Protein AF-A0A453EC25-F1 (afdb_monomer_lite)

Secondary structure (DSSP, 8-state):
--SPPPHHHHHHHHHHHHHHBSSHHHHHHHHHHHHHHHHHHHHT-SS--SS-HHHHHHHHHHHHHHTBPPHHHHHHHHHHHHHHHHHHHHHHHHHH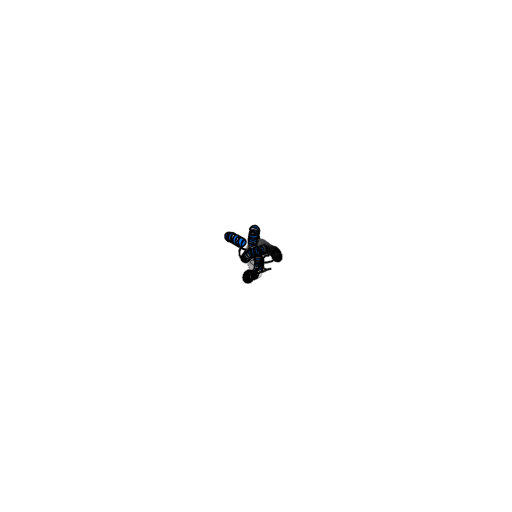T-S-----SSTHHHHHHHHHHHHHHHHHHHHHHHHHHHHHHHS-----HHHHHHHHHHHHHHHHHHHHHHHHHHHHHHHHHHHHHHHHHHHHHHHHHHHHHHHHHHHHHHHHHHHHHHHHHHHHHHHHHHHHHHHHHHHHHHHHHHHHHHHHHHHHHHHTT-

Organism: Aegilops tauschii subsp. strangulata (NCBI:txid200361)

Structure (mmCIF, N/CA/C/O backbone):
data_AF-A0A453EC25-F1
#
_entry.id   AF-A0A453EC25-F1
#
loop_
_atom_site.group_PDB
_atom_site.id
_atom_site.type_symbol
_atom_site.label_atom_id
_atom_site.label_alt_id
_atom_site.label_comp_id
_atom_site.label_asym_id
_atom_site.label_entity_id
_atom_site.label_seq_id
_atom_site.pdbx_PDB_ins_code
_atom_site.Cartn_x
_atom_site.Cartn_y
_atom_site.Cartn_z
_atom_site.occupancy
_atom_site.B_iso_or_equiv
_atom_site.auth_seq_id
_atom_site.auth_comp_id
_atom_site.auth_asym_id
_atom_site.auth_atom_id
_atom_site.pdbx_PDB_model_num
ATOM 1 N N . VAL A 1 1 ? 18.554 -6.294 -17.569 1.00 52.97 1 VAL A N 1
ATOM 2 C CA . VAL A 1 1 ? 19.155 -6.074 -16.234 1.00 52.97 1 VAL A CA 1
ATOM 3 C C . VAL A 1 1 ? 18.022 -6.072 -15.220 1.00 52.97 1 VAL A C 1
ATOM 5 O O . VAL A 1 1 ? 17.231 -5.139 -15.212 1.00 52.97 1 VAL A O 1
ATOM 8 N N . LEU A 1 2 ? 17.840 -7.181 -14.496 1.00 59.28 2 LEU A N 1
ATOM 9 C CA . LEU A 1 2 ? 16.765 -7.318 -13.505 1.00 59.28 2 LEU A CA 1
ATOM 10 C C . LEU A 1 2 ? 17.153 -6.639 -12.180 1.00 59.28 2 LEU A C 1
ATOM 12 O O . LEU A 1 2 ? 16.298 -6.058 -11.525 1.00 59.28 2 LEU A O 1
ATOM 16 N N . GLU A 1 3 ? 18.431 -6.626 -11.828 1.00 69.50 3 GLU A N 1
ATOM 17 C CA . GLU A 1 3 ? 18.958 -5.997 -10.615 1.00 69.50 3 GLU A CA 1
ATOM 18 C C . GLU A 1 3 ? 19.969 -4.916 -10.983 1.00 69.50 3 GLU A C 1
ATOM 20 O O . GLU A 1 3 ? 20.586 -4.997 -12.042 1.00 69.50 3 GLU A O 1
ATOM 25 N N . ALA A 1 4 ? 20.121 -3.893 -10.142 1.00 79.38 4 ALA A N 1
ATOM 26 C CA . ALA A 1 4 ? 21.102 -2.843 -10.394 1.00 79.38 4 ALA A CA 1
ATOM 27 C C . ALA A 1 4 ? 22.517 -3.448 -10.504 1.00 79.38 4 ALA A C 1
ATOM 29 O O . ALA A 1 4 ? 22.851 -4.302 -9.678 1.00 79.38 4 ALA A O 1
ATOM 30 N N . PRO A 1 5 ? 23.344 -3.016 -11.479 1.00 83.12 5 PRO A N 1
ATOM 31 C CA . PRO A 1 5 ? 24.713 -3.502 -11.597 1.00 83.12 5 PRO A CA 1
ATOM 32 C C . PRO A 1 5 ? 25.498 -3.213 -10.317 1.00 83.12 5 PRO A C 1
ATOM 34 O O . PRO A 1 5 ? 25.454 -2.090 -9.803 1.00 83.12 5 PRO A O 1
ATOM 37 N N . LYS A 1 6 ? 26.219 -4.214 -9.814 1.00 85.19 6 LYS A N 1
ATOM 38 C CA . LYS A 1 6 ? 27.132 -4.065 -8.672 1.00 85.19 6 LYS A CA 1
ATOM 39 C C . LYS A 1 6 ? 28.332 -3.202 -9.060 1.00 85.19 6 LYS A C 1
ATOM 41 O O . LYS A 1 6 ? 28.665 -3.099 -10.234 1.00 85.19 6 LYS A O 1
ATOM 46 N N . GLU A 1 7 ? 29.031 -2.640 -8.077 1.00 83.44 7 GLU A N 1
ATOM 47 C CA . GLU A 1 7 ? 30.185 -1.749 -8.301 1.00 83.44 7 GLU A CA 1
ATOM 48 C C . GLU A 1 7 ? 31.264 -2.366 -9.221 1.00 83.44 7 GLU A C 1
ATOM 50 O O . GLU A 1 7 ? 31.819 -1.712 -10.104 1.00 83.44 7 GLU A O 1
ATOM 55 N N . GLU A 1 8 ? 31.502 -3.671 -9.074 1.00 82.62 8 GLU A N 1
ATOM 56 C CA . GLU A 1 8 ? 32.427 -4.442 -9.914 1.00 82.62 8 GLU A CA 1
ATOM 57 C C . GLU A 1 8 ? 31.907 -4.605 -11.357 1.00 82.62 8 GLU A C 1
ATOM 59 O O . GLU A 1 8 ? 32.665 -4.506 -12.322 1.00 82.62 8 GLU A O 1
ATOM 64 N N . GLU A 1 9 ? 30.594 -4.788 -11.520 1.00 86.31 9 GLU A N 1
ATOM 65 C CA . GLU A 1 9 ? 29.931 -4.925 -12.822 1.00 86.31 9 GLU A CA 1
ATOM 66 C C . GLU A 1 9 ? 29.859 -3.583 -13.558 1.00 86.31 9 GLU A C 1
ATOM 68 O O . GLU A 1 9 ? 29.939 -3.554 -14.783 1.00 86.31 9 GLU A O 1
ATOM 73 N N . VAL A 1 10 ? 29.757 -2.466 -12.829 1.00 87.12 10 VAL A N 1
ATOM 74 C CA . VAL A 1 10 ? 29.779 -1.107 -13.392 1.00 87.12 10 VAL A CA 1
ATOM 75 C C . VAL A 1 10 ? 31.089 -0.845 -14.129 1.00 87.12 10 VAL A C 1
ATOM 77 O O . VAL A 1 10 ? 31.067 -0.353 -15.257 1.00 87.12 10 VAL A O 1
ATOM 80 N N . SER A 1 11 ? 32.221 -1.210 -13.524 1.00 87.00 11 SER A N 1
ATOM 81 C CA . SER A 1 11 ? 33.543 -1.017 -14.133 1.00 87.00 11 SER A CA 1
ATOM 82 C C . SER A 1 11 ? 33.696 -1.829 -15.423 1.00 87.00 11 SER A C 1
ATOM 84 O O . SER A 1 11 ? 34.133 -1.296 -16.443 1.00 87.00 11 SER A O 1
ATOM 86 N N . LEU A 1 12 ? 33.250 -3.089 -15.408 1.00 88.50 12 LEU A N 1
ATOM 87 C CA . LEU A 1 12 ? 33.265 -3.963 -16.583 1.00 88.50 12 LEU A CA 1
ATOM 88 C C . LEU A 1 12 ? 32.316 -3.462 -17.684 1.00 88.50 12 LEU A C 1
ATOM 90 O O . LEU A 1 12 ? 32.665 -3.450 -18.863 1.00 88.50 12 LEU A O 1
ATOM 94 N N . LEU A 1 13 ? 31.111 -3.023 -17.314 1.00 87.12 13 LEU A N 1
ATOM 95 C CA . LEU A 1 13 ? 30.133 -2.487 -18.258 1.00 87.12 13 LEU A CA 1
ATOM 96 C C . LEU A 1 13 ? 30.623 -1.191 -18.902 1.00 87.12 13 LEU A C 1
ATOM 98 O O . LEU A 1 13 ? 30.415 -1.008 -20.096 1.00 87.12 13 LEU A O 1
ATOM 102 N N . LEU A 1 14 ? 31.305 -0.320 -18.156 1.00 86.56 14 LEU A N 1
ATOM 103 C CA . LEU A 1 14 ? 31.919 0.892 -18.703 1.00 86.56 14 LEU A CA 1
ATOM 104 C C . LEU A 1 14 ? 32.992 0.578 -19.746 1.00 86.56 14 LEU A C 1
ATOM 106 O O . LEU A 1 14 ? 33.056 1.257 -20.773 1.00 86.56 14 LEU A O 1
ATOM 110 N N . GLU A 1 15 ? 33.803 -0.452 -19.512 1.00 85.69 15 GLU A N 1
ATOM 111 C CA . GLU A 1 15 ? 34.802 -0.917 -20.475 1.00 85.69 15 GLU A CA 1
ATOM 112 C C . GLU A 1 15 ? 34.132 -1.485 -21.734 1.00 85.69 15 GLU A C 1
ATOM 114 O O . GLU A 1 15 ? 34.440 -1.066 -22.852 1.00 85.69 15 GLU A O 1
ATOM 119 N N . ILE A 1 16 ? 33.124 -2.348 -21.563 1.00 84.06 16 ILE A N 1
ATOM 120 C CA . ILE A 1 16 ? 32.338 -2.908 -22.671 1.00 84.06 16 ILE A CA 1
ATOM 121 C C . ILE A 1 16 ? 31.643 -1.794 -23.467 1.00 84.06 16 ILE A C 1
ATOM 123 O O . ILE A 1 16 ? 31.686 -1.792 -24.697 1.00 84.06 16 ILE A O 1
ATOM 127 N N . PHE A 1 17 ? 31.026 -0.819 -22.800 1.00 84.62 17 PHE A N 1
ATOM 128 C CA . PHE A 1 17 ? 30.381 0.325 -23.446 1.00 84.62 17 PHE A CA 1
ATOM 129 C C . PHE A 1 17 ? 31.392 1.222 -24.158 1.00 84.62 17 PHE A C 1
ATOM 131 O O . PHE A 1 17 ? 31.105 1.696 -25.254 1.00 84.62 17 PHE A O 1
ATOM 138 N N . GLY A 1 18 ? 32.595 1.388 -23.602 1.00 81.12 18 GLY A N 1
ATOM 139 C CA . GLY A 1 18 ? 33.717 2.066 -24.257 1.00 81.12 18 GLY A CA 1
ATOM 140 C C . GLY A 1 18 ? 34.087 1.451 -25.604 1.00 81.12 18 GLY A C 1
ATOM 141 O O . GLY A 1 18 ? 34.418 2.176 -26.540 1.00 81.12 18 GLY A O 1
ATOM 142 N N . LEU A 1 19 ? 33.977 0.128 -25.713 1.00 78.56 19 LEU A N 1
ATOM 143 C CA . LEU A 1 19 ? 34.267 -0.615 -26.938 1.00 78.56 19 LEU A CA 1
ATOM 144 C C . LEU A 1 19 ? 33.067 -0.689 -27.900 1.00 78.56 19 LEU A C 1
ATOM 146 O O . LEU A 1 19 ? 33.261 -0.818 -29.109 1.00 78.56 19 LEU A O 1
ATOM 150 N N . CYS A 1 20 ? 31.835 -0.619 -27.383 1.00 73.19 20 CYS A N 1
ATOM 151 C CA . CYS A 1 20 ? 30.623 -0.958 -28.138 1.00 73.19 20 CYS A CA 1
ATOM 152 C C . CYS A 1 20 ? 29.710 0.227 -28.490 1.00 73.19 20 CYS A C 1
ATOM 154 O O . CYS A 1 20 ? 28.897 0.086 -29.404 1.00 73.19 20 CYS A O 1
ATOM 156 N N . LEU A 1 21 ? 29.779 1.358 -27.781 1.00 75.00 21 LEU A N 1
ATOM 157 C CA . LEU A 1 21 ? 28.845 2.482 -27.929 1.00 75.00 21 LEU A CA 1
ATOM 158 C C . LEU A 1 21 ? 29.546 3.737 -28.467 1.00 75.00 21 LEU A C 1
ATOM 160 O O . LEU A 1 21 ? 30.709 4.013 -28.173 1.00 75.00 21 LEU A O 1
ATOM 164 N N . THR A 1 22 ? 28.830 4.526 -29.267 1.00 65.94 22 THR A N 1
ATOM 165 C CA . THR A 1 22 ? 29.297 5.841 -29.734 1.00 65.94 22 THR A CA 1
ATOM 166 C C . THR A 1 22 ? 28.967 6.923 -28.707 1.00 65.94 22 THR A C 1
ATOM 168 O O . THR A 1 22 ? 27.809 7.042 -28.317 1.00 65.94 22 THR A O 1
ATOM 171 N N . GLY A 1 23 ? 29.946 7.746 -28.309 1.00 66.81 23 GLY A N 1
ATOM 172 C CA . GLY A 1 23 ? 29.692 8.895 -27.425 1.00 66.81 23 GLY A CA 1
ATOM 173 C C . GLY A 1 23 ? 30.774 9.230 -26.392 1.00 66.81 23 GLY A C 1
ATOM 174 O O . GLY A 1 23 ? 30.644 10.206 -25.658 1.00 66.81 23 GLY A O 1
ATOM 175 N N . GLY A 1 24 ? 31.855 8.452 -26.330 1.00 78.44 24 GLY A N 1
ATOM 176 C CA . GLY A 1 24 ? 32.934 8.695 -25.372 1.00 78.44 24 GLY A CA 1
ATOM 177 C C . GLY A 1 24 ? 32.533 8.406 -23.920 1.00 78.44 24 GLY A C 1
ATOM 178 O O . GLY A 1 24 ? 31.440 7.921 -23.624 1.00 78.44 24 GLY A O 1
ATOM 179 N N . LYS A 1 25 ? 33.455 8.679 -22.990 1.00 83.19 25 LYS A N 1
ATOM 180 C CA . LYS A 1 25 ? 33.323 8.288 -21.575 1.00 83.19 25 LYS A CA 1
ATOM 181 C C . LYS A 1 25 ? 32.124 8.944 -20.877 1.00 83.19 25 LYS A C 1
ATOM 183 O O . LYS A 1 25 ? 31.498 8.319 -20.030 1.00 83.19 25 LYS A O 1
ATOM 188 N N . GLU A 1 26 ? 31.791 10.175 -21.253 1.00 82.75 26 GLU A N 1
ATOM 189 C CA . GLU A 1 26 ? 30.684 10.946 -20.673 1.00 82.75 26 GLU A CA 1
ATOM 190 C C . GLU A 1 26 ? 29.325 10.294 -20.948 1.00 82.75 26 GLU A C 1
ATOM 192 O O . GLU A 1 26 ? 28.542 10.084 -20.023 1.00 82.75 26 GLU A O 1
ATOM 197 N N . ILE A 1 27 ? 29.078 9.892 -22.199 1.00 79.88 27 ILE A N 1
ATOM 198 C CA . ILE A 1 27 ? 27.833 9.223 -22.593 1.00 79.88 27 ILE A CA 1
ATOM 199 C C . ILE A 1 27 ? 27.747 7.832 -21.957 1.00 79.88 27 ILE A C 1
ATOM 201 O O . ILE A 1 27 ? 26.694 7.458 -21.447 1.00 79.88 27 ILE A O 1
ATOM 205 N N . ASN A 1 28 ? 28.855 7.090 -21.892 1.00 86.56 28 ASN A N 1
ATOM 206 C CA . ASN A 1 28 ? 28.876 5.769 -21.256 1.00 86.56 28 ASN A CA 1
ATOM 207 C C . ASN A 1 28 ? 28.565 5.837 -19.754 1.00 86.56 28 ASN A C 1
ATOM 209 O O . ASN A 1 28 ? 27.788 5.024 -19.251 1.00 86.56 28 ASN A O 1
ATOM 213 N N . ASN A 1 29 ? 29.112 6.836 -19.055 1.00 87.69 29 ASN A N 1
ATOM 214 C CA . ASN A 1 29 ? 28.787 7.095 -17.654 1.00 87.69 29 ASN A CA 1
ATOM 215 C C . ASN A 1 29 ? 27.307 7.463 -17.485 1.00 87.69 29 ASN A C 1
ATOM 217 O O . ASN A 1 29 ? 26.640 6.917 -16.611 1.00 87.69 29 ASN A O 1
ATOM 221 N N . ALA A 1 30 ? 26.770 8.331 -18.348 1.00 85.94 30 ALA A N 1
ATOM 222 C CA . ALA A 1 30 ? 25.359 8.710 -18.305 1.00 85.94 30 ALA A CA 1
ATOM 223 C C . ALA A 1 30 ? 24.420 7.510 -18.537 1.00 85.94 30 ALA A C 1
ATOM 225 O O . ALA A 1 30 ? 23.378 7.406 -17.887 1.00 85.94 30 ALA A O 1
ATOM 22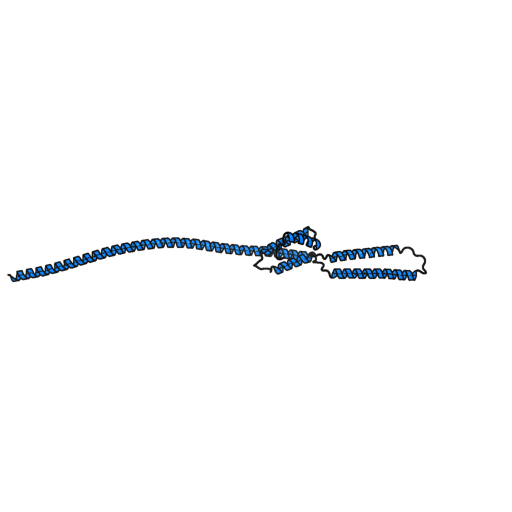6 N N . ILE A 1 31 ? 24.796 6.577 -19.418 1.00 84.44 31 ILE A N 1
ATOM 227 C CA . ILE A 1 31 ? 24.053 5.333 -19.664 1.00 84.44 31 ILE A CA 1
ATOM 228 C C . ILE A 1 31 ? 24.078 4.429 -18.428 1.00 84.44 31 ILE A C 1
ATOM 230 O O . ILE A 1 31 ? 23.028 3.933 -18.028 1.00 84.44 31 ILE A O 1
ATOM 234 N N . ILE A 1 32 ? 25.237 4.247 -17.789 1.00 88.25 32 ILE A N 1
ATOM 235 C CA . ILE A 1 32 ? 25.360 3.479 -16.537 1.00 88.25 32 ILE A CA 1
ATOM 236 C C . ILE A 1 32 ? 24.484 4.079 -15.439 1.00 88.25 32 ILE A C 1
ATOM 238 O O . ILE A 1 32 ? 23.691 3.353 -14.840 1.00 88.25 32 ILE A O 1
ATOM 242 N N . SER A 1 33 ? 24.582 5.392 -15.209 1.00 87.88 33 SER A N 1
ATOM 243 C CA . SER A 1 33 ? 23.770 6.077 -14.200 1.00 87.88 33 SER A CA 1
ATOM 244 C C . SER A 1 33 ? 22.281 5.917 -14.497 1.00 87.88 33 SER A C 1
ATOM 246 O O . SER A 1 33 ? 21.513 5.553 -13.614 1.00 87.88 33 SER A O 1
ATOM 248 N N . SER A 1 34 ? 21.884 6.049 -15.766 1.00 85.38 34 SER A N 1
ATOM 249 C CA . SER A 1 34 ? 20.497 5.827 -16.187 1.00 85.38 34 SER A CA 1
ATOM 250 C C . SER A 1 34 ? 20.035 4.384 -15.952 1.00 85.38 34 SER A C 1
ATOM 252 O O . SER A 1 34 ? 18.905 4.166 -15.525 1.00 85.38 34 SER A O 1
ATOM 254 N N . ILE A 1 35 ? 20.888 3.382 -16.201 1.00 86.00 35 ILE A N 1
ATOM 255 C CA . ILE A 1 35 ? 20.583 1.965 -15.933 1.00 86.00 35 ILE A CA 1
ATOM 256 C C . ILE A 1 35 ? 20.414 1.722 -14.429 1.00 86.00 35 ILE A C 1
ATOM 258 O O . ILE A 1 35 ? 19.495 1.006 -14.032 1.00 86.00 35 ILE A O 1
ATOM 262 N N . GLN A 1 36 ? 21.270 2.311 -13.594 1.00 85.94 36 GLN A N 1
ATOM 263 C CA . GLN A 1 36 ? 21.194 2.191 -12.136 1.00 85.94 36 GLN A CA 1
ATOM 264 C C . GLN A 1 36 ? 19.939 2.868 -11.574 1.00 85.94 36 GLN A C 1
ATOM 266 O O . GLN A 1 36 ? 19.215 2.255 -10.787 1.00 85.94 36 GLN A O 1
ATOM 271 N N . ASP A 1 37 ? 19.635 4.084 -12.027 1.00 84.69 37 ASP A N 1
ATOM 272 C CA . ASP A 1 37 ? 18.426 4.821 -11.649 1.00 84.69 37 ASP A CA 1
ATOM 273 C C . ASP A 1 37 ? 17.160 4.065 -12.064 1.00 84.69 37 ASP A C 1
ATOM 275 O O . ASP A 1 37 ? 16.191 3.958 -11.302 1.00 84.69 37 ASP A O 1
ATOM 279 N N . LEU A 1 38 ? 17.182 3.470 -13.258 1.00 78.62 38 LEU A N 1
ATOM 280 C CA . LEU A 1 38 ? 16.079 2.667 -13.764 1.00 78.62 38 LEU A CA 1
ATOM 281 C C . LEU A 1 38 ? 15.905 1.371 -12.962 1.00 78.62 38 LEU A C 1
ATOM 283 O O . LEU A 1 38 ? 14.788 1.032 -12.575 1.00 78.62 38 LEU A O 1
ATOM 287 N N . ALA A 1 39 ? 16.995 0.667 -12.651 1.00 79.50 39 ALA A N 1
ATOM 288 C CA . ALA A 1 39 ? 16.955 -0.546 -11.839 1.00 79.50 39 ALA A CA 1
ATOM 289 C C . ALA A 1 39 ? 16.449 -0.269 -10.414 1.00 79.50 39 ALA A C 1
ATOM 291 O O . ALA A 1 39 ? 15.641 -1.033 -9.884 1.00 79.50 39 ALA A O 1
ATOM 292 N N . LYS A 1 40 ? 16.858 0.859 -9.821 1.00 80.19 40 LYS A N 1
ATOM 293 C CA . LYS A 1 40 ? 16.359 1.330 -8.524 1.00 80.19 40 LYS A CA 1
ATOM 294 C C . LYS A 1 40 ? 14.872 1.684 -8.572 1.00 80.19 40 LYS A C 1
ATOM 296 O O . LYS A 1 40 ? 14.149 1.417 -7.622 1.00 80.19 40 LYS A O 1
ATOM 301 N N . SER A 1 41 ? 14.402 2.240 -9.685 1.00 74.31 41 SER A N 1
ATOM 302 C CA . SER A 1 41 ? 12.975 2.502 -9.895 1.00 74.31 41 SER A CA 1
ATOM 303 C C . SER A 1 41 ? 12.173 1.201 -10.062 1.00 74.31 41 SER A C 1
ATOM 305 O O . SER A 1 41 ? 11.037 1.109 -9.604 1.00 74.31 41 SER A O 1
ATOM 307 N N . PHE A 1 42 ? 12.761 0.166 -10.678 1.00 71.75 42 PHE A N 1
ATOM 308 C CA . PHE A 1 42 ? 12.107 -1.132 -10.901 1.00 71.75 42 PHE A CA 1
ATOM 309 C C . PHE A 1 42 ? 12.096 -2.058 -9.691 1.00 71.75 42 PHE A C 1
ATOM 311 O O . PHE A 1 42 ? 11.219 -2.915 -9.618 1.00 71.75 42 PHE A O 1
ATOM 318 N N . SER A 1 43 ? 13.012 -1.910 -8.734 1.00 72.75 43 SER A N 1
ATOM 319 C CA . SER A 1 43 ? 12.974 -2.705 -7.497 1.00 72.75 43 SER A CA 1
ATOM 320 C C . SER A 1 43 ? 11.743 -2.393 -6.639 1.00 72.75 43 SER A C 1
ATOM 322 O O . SER A 1 43 ? 11.262 -3.254 -5.910 1.00 72.75 43 SER A O 1
ATOM 324 N N . ILE A 1 44 ? 11.185 -1.189 -6.787 1.00 70.88 44 ILE A N 1
ATOM 325 C CA . ILE A 1 44 ? 9.948 -0.747 -6.129 1.00 70.88 44 ILE A CA 1
ATOM 326 C C . ILE A 1 44 ? 8.705 -1.333 -6.837 1.00 70.88 44 ILE A C 1
ATOM 328 O O . ILE A 1 44 ? 7.613 -1.367 -6.277 1.00 70.88 44 ILE A O 1
ATOM 332 N N . TYR A 1 45 ? 8.859 -1.850 -8.061 1.00 64.81 45 TYR A N 1
ATOM 333 C CA . TYR A 1 45 ? 7.772 -2.219 -8.974 1.00 64.81 45 TYR A CA 1
ATOM 334 C C . TYR A 1 45 ? 7.179 -3.620 -8.753 1.00 64.81 45 TYR A C 1
ATOM 336 O O . TYR A 1 45 ? 6.612 -4.190 -9.683 1.00 64.81 45 TYR A O 1
ATOM 344 N N . HIS A 1 46 ? 7.344 -4.239 -7.579 1.00 55.50 46 HIS A N 1
ATOM 345 C CA . HIS A 1 46 ? 7.100 -5.680 -7.503 1.00 55.50 46 HIS A CA 1
ATOM 346 C C . HIS A 1 46 ? 5.629 -6.107 -7.675 1.00 55.50 46 HIS A C 1
ATOM 348 O O . HIS A 1 46 ? 5.448 -7.237 -8.104 1.00 55.50 46 HIS A O 1
ATOM 354 N N . ASP A 1 47 ? 4.607 -5.249 -7.486 1.00 50.09 47 ASP A N 1
ATOM 355 C CA . ASP A 1 47 ? 3.215 -5.755 -7.472 1.00 50.09 47 ASP A CA 1
ATOM 356 C C . ASP A 1 47 ? 2.061 -4.892 -8.038 1.00 50.09 47 ASP A C 1
ATOM 358 O O . ASP A 1 47 ? 0.929 -5.370 -8.047 1.00 50.09 47 ASP A O 1
ATOM 362 N N . GLU A 1 48 ? 2.245 -3.678 -8.578 1.00 48.78 48 GLU A N 1
ATOM 363 C CA . GLU A 1 48 ? 1.082 -2.887 -9.053 1.00 48.78 48 GLU A CA 1
ATOM 364 C C . GLU A 1 48 ? 1.290 -2.252 -10.441 1.00 48.78 48 GLU A C 1
ATOM 366 O O . GLU A 1 48 ? 2.082 -1.329 -10.641 1.00 48.78 48 GLU A O 1
ATOM 371 N N . VAL A 1 49 ? 0.570 -2.796 -11.431 1.00 51.59 49 VAL A N 1
ATOM 372 C CA . VAL A 1 49 ? 0.852 -2.656 -12.869 1.00 51.59 49 VAL A CA 1
ATOM 373 C C . VAL A 1 49 ? 0.096 -1.508 -13.546 1.00 51.59 49 VAL A C 1
ATOM 375 O O . VAL A 1 49 ? -1.113 -1.355 -13.392 1.00 51.59 49 VAL A O 1
ATOM 378 N N . LEU A 1 50 ? 0.822 -0.809 -14.428 1.00 52.16 50 LEU A N 1
ATOM 379 C CA . LEU A 1 50 ? 0.297 -0.183 -15.655 1.00 52.16 50 LEU A CA 1
ATOM 380 C C . LEU A 1 50 ? 1.131 -0.558 -16.906 1.00 52.16 50 LEU A C 1
ATOM 382 O O . LEU A 1 50 ? 0.606 -0.474 -18.008 1.00 52.16 50 LEU A O 1
ATOM 386 N N . VAL A 1 51 ? 2.378 -1.040 -16.760 1.00 60.88 51 VAL A N 1
ATOM 387 C CA . VAL A 1 51 ? 3.213 -1.624 -17.836 1.00 60.88 51 VAL A CA 1
ATOM 388 C C . VAL A 1 51 ? 4.030 -2.761 -17.230 1.00 60.88 51 VAL A C 1
ATOM 390 O O . VAL A 1 51 ? 4.694 -2.556 -16.219 1.00 60.88 51 VAL A O 1
ATOM 393 N N . LYS A 1 52 ? 4.005 -3.971 -17.796 1.00 69.06 52 LYS A N 1
ATOM 394 C CA . LYS A 1 52 ? 4.762 -5.088 -17.204 1.00 69.06 52 LYS A CA 1
ATOM 395 C C . LYS A 1 52 ? 6.254 -4.747 -17.200 1.00 69.06 52 LYS A C 1
ATOM 397 O O . LYS A 1 52 ? 6.773 -4.250 -18.195 1.00 69.06 52 LYS A O 1
ATOM 402 N N . ARG A 1 53 ? 6.959 -5.055 -16.104 1.00 70.19 53 ARG A N 1
ATOM 403 C CA . ARG A 1 53 ? 8.419 -4.852 -15.965 1.00 70.19 53 ARG A CA 1
ATOM 404 C C . ARG A 1 53 ? 9.195 -5.333 -17.197 1.00 70.19 53 ARG A C 1
ATOM 406 O O . ARG A 1 53 ? 10.135 -4.676 -17.627 1.00 70.19 53 ARG A O 1
ATOM 413 N N . GLU A 1 54 ? 8.753 -6.447 -17.772 1.00 70.75 54 GLU A N 1
ATOM 414 C CA . GLU A 1 54 ? 9.309 -7.044 -18.987 1.00 70.75 54 GLU A CA 1
ATOM 415 C C . GLU A 1 54 ? 9.201 -6.129 -20.217 1.00 70.75 54 GLU A C 1
ATOM 417 O O . GLU A 1 54 ? 10.174 -5.940 -20.938 1.00 70.75 54 GLU A O 1
ATOM 422 N N . GLU A 1 55 ? 8.047 -5.492 -20.428 1.00 75.44 55 GLU A N 1
ATOM 423 C CA . GLU A 1 55 ? 7.798 -4.609 -21.577 1.00 75.44 55 GLU A CA 1
ATOM 424 C C . GLU A 1 55 ? 8.680 -3.359 -21.515 1.00 75.44 55 GLU A C 1
ATOM 426 O O . GLU A 1 55 ? 9.226 -2.905 -22.523 1.00 75.44 55 GLU A O 1
ATOM 431 N N . LEU A 1 56 ? 8.867 -2.817 -20.311 1.00 77.75 56 LEU A N 1
ATOM 432 C CA . LEU A 1 56 ? 9.717 -1.654 -20.105 1.00 77.75 56 LEU A CA 1
ATOM 433 C C . LEU A 1 56 ? 11.204 -2.003 -20.257 1.00 77.75 56 LEU A C 1
ATOM 435 O O . LEU A 1 56 ? 11.959 -1.247 -20.869 1.00 77.75 56 LEU A O 1
ATOM 439 N N . LEU A 1 57 ? 11.615 -3.175 -19.770 1.00 79.19 57 LEU A N 1
ATOM 440 C CA . LEU A 1 57 ? 12.974 -3.684 -19.932 1.00 79.19 57 LEU A CA 1
ATOM 441 C C . LEU A 1 57 ? 13.309 -3.944 -21.405 1.00 79.19 57 LEU A C 1
ATOM 443 O O . LEU A 1 57 ? 14.382 -3.554 -21.867 1.00 79.19 57 LEU A O 1
ATOM 447 N N . GLN A 1 58 ? 12.370 -4.521 -22.153 1.00 82.69 58 GLN A N 1
ATOM 448 C CA . GLN A 1 58 ? 12.490 -4.717 -23.593 1.00 82.69 58 GLN A CA 1
ATOM 449 C C . GLN A 1 58 ? 12.631 -3.378 -24.335 1.00 82.69 58 GLN A C 1
ATOM 451 O O . GLN A 1 58 ? 13.449 -3.256 -25.251 1.00 82.69 58 GLN A O 1
ATOM 456 N N . PHE A 1 59 ? 11.887 -2.348 -23.920 1.00 81.62 59 PHE A N 1
ATOM 457 C CA . PHE A 1 59 ? 11.968 -1.020 -24.529 1.00 81.62 59 PHE A CA 1
ATOM 458 C C . PHE A 1 59 ? 13.321 -0.337 -24.260 1.00 81.62 59 PHE A C 1
ATOM 460 O O . PHE A 1 59 ? 13.952 0.167 -25.191 1.00 81.62 59 PHE A O 1
ATOM 467 N N . THR A 1 60 ? 13.829 -0.403 -23.026 1.00 82.69 60 THR A N 1
ATOM 468 C CA . THR A 1 60 ? 15.172 0.095 -22.680 1.00 82.69 60 THR A CA 1
ATOM 469 C C . THR A 1 60 ? 16.267 -0.659 -23.431 1.00 82.69 60 THR A C 1
ATOM 471 O O . THR A 1 60 ? 17.181 -0.045 -23.982 1.00 82.69 60 THR A O 1
ATOM 474 N N . GLN A 1 61 ? 16.170 -1.988 -23.510 1.00 83.00 61 GLN A N 1
ATOM 475 C CA . GLN A 1 61 ? 17.119 -2.803 -24.265 1.00 83.00 61 GLN A CA 1
ATOM 476 C C . GLN A 1 61 ? 17.124 -2.427 -25.750 1.00 83.00 61 GLN A C 1
ATOM 478 O O . GLN A 1 61 ? 18.196 -2.362 -26.354 1.00 83.00 61 GLN A O 1
ATOM 483 N N . SER A 1 62 ? 15.954 -2.154 -26.335 1.00 82.50 62 SER A N 1
ATOM 484 C CA . SER A 1 62 ? 15.842 -1.694 -27.721 1.00 82.50 62 SER A CA 1
ATOM 485 C C . SER A 1 62 ? 16.519 -0.338 -27.936 1.00 82.50 62 SER A C 1
ATOM 487 O O . SER A 1 62 ? 17.217 -0.172 -28.933 1.00 82.50 62 SER A O 1
ATOM 489 N N . ALA A 1 63 ? 16.366 0.606 -27.001 1.00 82.25 63 ALA A N 1
ATOM 490 C CA . ALA A 1 63 ? 17.017 1.915 -27.074 1.00 82.25 63 ALA A CA 1
ATOM 491 C C . ALA A 1 63 ? 18.551 1.804 -26.988 1.00 82.25 63 ALA A C 1
ATOM 493 O O . ALA A 1 63 ? 19.258 2.367 -27.818 1.00 82.25 63 ALA A O 1
ATOM 494 N N . ILE A 1 64 ? 19.066 1.001 -26.050 1.00 80.75 64 ILE A N 1
ATOM 495 C CA . ILE A 1 64 ? 20.513 0.774 -25.888 1.00 80.75 64 ILE A CA 1
ATOM 496 C C . ILE A 1 64 ? 21.094 0.030 -27.095 1.00 80.75 64 ILE A C 1
ATOM 498 O O . ILE A 1 64 ? 22.161 0.382 -27.593 1.00 80.75 64 ILE A O 1
ATOM 502 N N . SER A 1 65 ? 20.392 -0.988 -27.597 1.00 77.94 65 SER A N 1
ATOM 503 C CA . SER A 1 65 ? 20.840 -1.747 -28.773 1.00 77.94 65 SER A CA 1
ATOM 504 C C . SER A 1 65 ? 20.904 -0.873 -30.027 1.00 77.94 65 SER A C 1
ATOM 506 O O . SER A 1 65 ? 21.735 -1.128 -30.896 1.00 77.94 65 SER A O 1
ATOM 508 N N . GLY A 1 66 ? 20.079 0.177 -30.095 1.00 76.06 66 GLY A N 1
ATOM 509 C CA . GLY A 1 66 ? 20.125 1.200 -31.136 1.00 76.06 66 GLY A CA 1
ATOM 510 C C . GLY A 1 66 ? 21.428 2.002 -31.180 1.00 76.06 66 GLY A C 1
ATOM 511 O O . GLY A 1 66 ? 21.803 2.475 -32.245 1.00 76.06 66 GLY A O 1
ATOM 512 N N . LEU A 1 67 ? 22.156 2.101 -30.063 1.00 74.06 67 LEU A N 1
ATOM 513 C CA . LEU A 1 67 ? 23.439 2.812 -29.956 1.00 74.06 67 LEU A CA 1
ATOM 514 C C . LEU A 1 67 ? 24.665 1.938 -30.275 1.00 74.06 67 LEU A C 1
ATOM 516 O O . LEU A 1 67 ? 25.804 2.409 -30.205 1.00 74.06 67 LEU A O 1
ATOM 520 N N . LYS A 1 68 ? 24.462 0.650 -30.574 1.00 77.00 68 LYS A N 1
ATOM 521 C CA . LYS A 1 68 ? 25.551 -0.313 -30.749 1.00 77.00 68 LYS A CA 1
ATOM 522 C C . LYS A 1 68 ? 26.324 -0.046 -32.043 1.00 77.00 68 LYS A C 1
ATOM 524 O O . LYS A 1 68 ? 25.797 -0.221 -33.139 1.00 77.00 68 LYS A O 1
ATOM 529 N N . ARG A 1 69 ? 27.617 0.268 -31.920 1.00 64.19 69 ARG A N 1
ATOM 530 C CA . ARG A 1 69 ? 28.558 0.313 -33.043 1.00 64.19 69 ARG A CA 1
ATOM 531 C C . ARG A 1 69 ? 29.004 -1.104 -33.371 1.00 64.19 69 ARG A C 1
ATOM 533 O O . ARG A 1 69 ? 29.510 -1.820 -32.508 1.00 64.19 69 ARG A O 1
ATOM 540 N N . SER A 1 70 ? 28.877 -1.514 -34.628 1.00 69.19 70 SER A N 1
ATOM 541 C CA . SER A 1 70 ? 29.584 -2.712 -35.065 1.00 69.19 70 SER A CA 1
ATOM 542 C C . SER A 1 70 ? 31.044 -2.369 -35.351 1.00 69.19 70 SER A C 1
ATOM 544 O O . SER A 1 70 ? 31.341 -1.571 -36.241 1.00 69.19 70 SER A O 1
ATOM 546 N N . VAL A 1 71 ? 31.962 -2.986 -34.603 1.00 67.62 71 VAL A N 1
ATOM 547 C CA . VAL A 1 71 ? 33.416 -2.894 -34.835 1.00 67.62 71 VAL A CA 1
ATOM 548 C C . VAL A 1 71 ? 33.768 -3.331 -36.261 1.00 67.62 71 VAL A C 1
ATOM 550 O O . VAL A 1 71 ? 34.686 -2.792 -36.878 1.00 67.62 71 VAL A O 1
ATOM 553 N N . ASP A 1 72 ? 32.977 -4.243 -36.830 1.00 73.12 72 ASP A N 1
ATOM 554 C CA . ASP A 1 72 ? 33.143 -4.695 -38.205 1.00 73.12 72 ASP A CA 1
ATOM 555 C C . ASP A 1 72 ? 32.881 -3.591 -39.228 1.00 73.12 72 ASP A C 1
ATOM 557 O O . ASP A 1 72 ? 33.578 -3.554 -40.235 1.00 73.12 72 ASP A O 1
ATOM 561 N N . ILE A 1 73 ? 31.957 -2.658 -38.962 1.00 78.56 73 ILE A N 1
ATOM 562 C CA . ILE A 1 73 ? 31.721 -1.509 -39.852 1.00 78.56 73 ILE A CA 1
ATOM 563 C C . ILE A 1 73 ? 32.968 -0.624 -39.904 1.00 78.56 73 ILE A C 1
ATOM 565 O O . ILE A 1 73 ? 33.393 -0.237 -40.985 1.00 78.56 73 ILE A O 1
ATOM 569 N N . VAL A 1 74 ? 33.603 -0.364 -38.756 1.00 80.19 74 VAL A N 1
ATOM 570 C CA . VAL A 1 74 ? 34.823 0.461 -38.683 1.00 80.19 74 VAL A CA 1
ATOM 571 C C . VAL A 1 74 ? 35.982 -0.195 -39.424 1.00 80.19 74 VAL A C 1
ATOM 573 O O . VAL A 1 74 ? 36.712 0.470 -40.153 1.00 80.19 74 VAL A O 1
ATOM 576 N N . ARG A 1 75 ? 36.141 -1.510 -39.255 1.00 83.50 75 ARG A N 1
ATOM 577 C CA . ARG A 1 75 ? 37.177 -2.284 -39.943 1.00 83.50 75 ARG A CA 1
ATOM 578 C C . ARG A 1 75 ? 36.952 -2.322 -41.454 1.00 83.50 75 ARG A C 1
ATOM 580 O O . ARG A 1 75 ? 37.910 -2.171 -42.202 1.00 83.50 75 ARG A O 1
ATOM 587 N N . ILE A 1 76 ? 35.703 -2.494 -41.888 1.00 86.81 76 ILE A N 1
ATOM 588 C CA . ILE A 1 76 ? 35.337 -2.453 -43.308 1.00 86.81 76 ILE A CA 1
ATOM 589 C C . ILE A 1 76 ? 35.600 -1.063 -43.893 1.00 86.81 76 ILE A C 1
ATOM 591 O O . ILE A 1 76 ? 36.148 -0.973 -44.984 1.00 86.81 76 ILE A O 1
ATOM 595 N N . ASP A 1 77 ? 35.274 0.008 -43.166 1.00 85.00 77 ASP A N 1
ATOM 596 C CA . ASP A 1 77 ? 35.520 1.382 -43.617 1.00 85.00 77 ASP A CA 1
ATOM 597 C C . ASP A 1 77 ? 37.016 1.691 -43.744 1.00 85.00 77 ASP A C 1
ATOM 599 O O . ASP A 1 77 ? 37.429 2.319 -44.716 1.00 85.00 77 ASP A O 1
ATOM 603 N N . ALA A 1 78 ? 37.841 1.206 -42.812 1.00 87.94 78 ALA A N 1
ATOM 604 C CA . ALA A 1 78 ? 39.294 1.339 -42.895 1.00 87.94 78 ALA A CA 1
ATOM 605 C C . ALA A 1 78 ? 39.880 0.572 -44.093 1.00 87.94 78 ALA A C 1
ATOM 607 O O . ALA A 1 78 ? 40.702 1.117 -44.827 1.00 87.94 78 ALA A O 1
ATOM 608 N N . GLU A 1 79 ? 39.429 -0.667 -44.322 1.00 90.25 79 GLU A N 1
ATOM 609 C CA . GLU A 1 79 ? 39.870 -1.481 -45.461 1.00 90.25 79 GLU A CA 1
ATOM 610 C C . GLU A 1 79 ? 39.419 -0.874 -46.800 1.00 90.25 79 GLU A C 1
ATOM 612 O O . GLU A 1 79 ? 40.205 -0.799 -47.743 1.00 90.25 79 GLU A O 1
ATOM 617 N N . ALA A 1 80 ? 38.181 -0.376 -46.880 1.00 89.06 80 ALA A N 1
ATOM 618 C CA . ALA A 1 80 ? 37.674 0.320 -48.058 1.00 89.06 80 ALA A CA 1
ATOM 619 C C . ALA A 1 80 ? 38.484 1.591 -48.353 1.00 89.06 80 ALA A C 1
ATOM 621 O O . ALA A 1 80 ? 38.803 1.853 -49.510 1.00 89.06 80 ALA A O 1
ATOM 622 N N . LEU A 1 81 ? 38.863 2.355 -47.324 1.00 89.81 81 LEU A N 1
ATOM 623 C CA . LEU A 1 81 ? 39.666 3.571 -47.470 1.00 89.81 81 LEU A CA 1
ATOM 624 C C . LEU A 1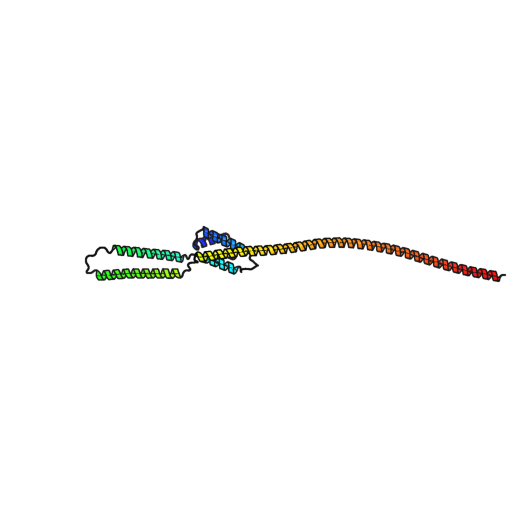 81 ? 41.102 3.267 -47.925 1.00 89.81 81 LEU A C 1
ATOM 626 O O . LEU A 1 81 ? 41.638 3.969 -48.781 1.00 89.81 81 LEU A O 1
ATOM 630 N N . GLU A 1 82 ? 41.715 2.197 -47.410 1.00 89.69 82 GLU A N 1
ATOM 631 C CA . GLU A 1 82 ? 43.030 1.733 -47.872 1.00 89.69 82 GLU A CA 1
ATOM 632 C C . GLU A 1 82 ? 42.986 1.274 -49.336 1.00 89.69 82 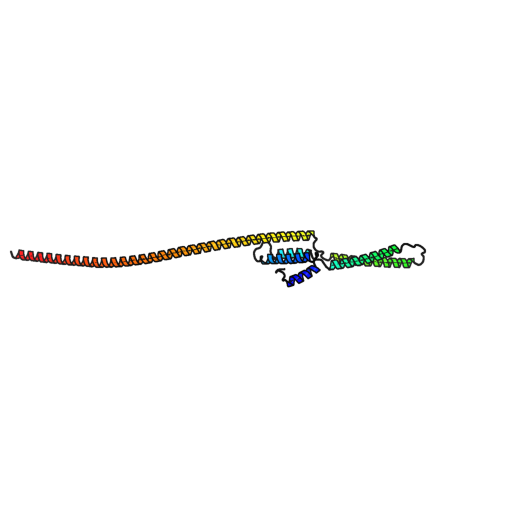GLU A C 1
ATOM 634 O O . GLU A 1 82 ? 43.886 1.582 -50.119 1.00 89.69 82 GLU A O 1
ATOM 639 N N . LEU A 1 83 ? 41.928 0.557 -49.721 1.00 87.31 83 LEU A N 1
ATOM 640 C CA . LEU A 1 83 ? 41.711 0.145 -51.103 1.00 87.31 83 LEU A CA 1
ATOM 641 C C . LEU A 1 83 ? 41.529 1.360 -52.018 1.00 87.31 83 LEU A C 1
ATOM 643 O O . LEU A 1 83 ? 42.183 1.415 -53.057 1.00 87.31 83 LEU A O 1
ATOM 647 N N . TRP A 1 84 ? 40.694 2.332 -51.637 1.00 85.94 84 TRP A N 1
ATOM 648 C CA . TRP A 1 84 ? 40.500 3.577 -52.392 1.00 85.94 84 TRP A CA 1
ATOM 649 C C . TRP A 1 84 ? 41.819 4.313 -52.628 1.00 85.94 84 TRP A C 1
ATOM 651 O O . TRP A 1 84 ? 42.128 4.668 -53.761 1.00 85.94 84 TRP A O 1
ATOM 661 N N . LYS A 1 85 ? 42.653 4.442 -51.590 1.00 87.06 85 LYS A N 1
ATOM 662 C CA . LYS A 1 85 ? 43.970 5.077 -51.709 1.00 87.06 85 LYS A CA 1
ATOM 663 C C . LYS A 1 85 ? 44.873 4.371 -52.731 1.00 87.06 85 LYS A C 1
ATOM 665 O O . LYS A 1 85 ? 45.536 5.033 -53.522 1.00 87.06 85 LYS A O 1
ATOM 670 N N . LYS A 1 86 ? 44.875 3.032 -52.750 1.00 85.62 86 LYS A N 1
ATOM 671 C CA . LYS A 1 86 ? 45.646 2.237 -53.727 1.00 85.62 86 LYS A CA 1
ATOM 672 C C . LYS A 1 86 ? 45.151 2.418 -55.165 1.00 85.62 86 LYS A C 1
ATOM 674 O O . LYS A 1 86 ? 45.937 2.225 -56.090 1.00 85.62 86 LYS A O 1
ATOM 679 N N . LEU A 1 87 ? 43.868 2.726 -55.361 1.00 82.38 87 LEU A N 1
ATOM 680 C CA . LEU A 1 87 ? 43.315 3.027 -56.680 1.00 82.38 87 LEU A CA 1
ATOM 681 C C . LEU A 1 87 ? 43.739 4.427 -57.136 1.00 82.38 87 LEU A C 1
ATOM 683 O O . LEU A 1 87 ? 44.275 4.556 -58.230 1.00 82.38 87 LEU A O 1
ATOM 687 N N . ASP A 1 88 ? 43.593 5.435 -56.275 1.00 82.06 88 ASP A N 1
ATOM 688 C CA . ASP A 1 88 ? 43.993 6.816 -56.578 1.00 82.06 88 ASP A CA 1
ATOM 689 C C . ASP A 1 88 ? 45.496 6.926 -56.892 1.00 82.06 88 ASP A C 1
ATOM 691 O O . ASP A 1 88 ? 45.893 7.632 -57.816 1.00 8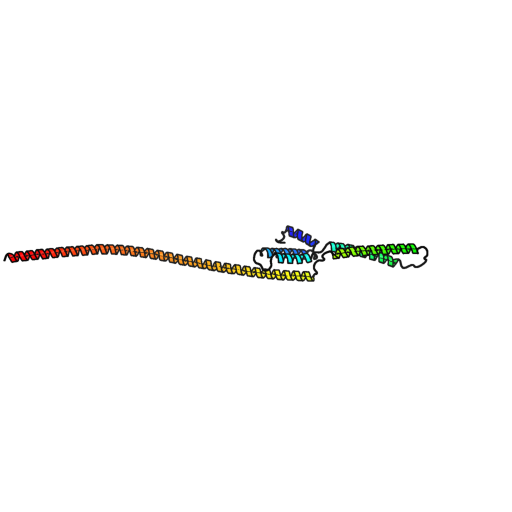2.06 88 ASP A O 1
ATOM 695 N N . GLU A 1 89 ? 46.346 6.187 -56.169 1.00 83.44 89 GLU A N 1
ATOM 696 C CA . GLU A 1 89 ? 47.788 6.104 -56.448 1.00 83.44 89 GLU A CA 1
ATOM 697 C C . GLU A 1 89 ? 48.075 5.527 -57.845 1.00 83.44 89 GLU A C 1
ATOM 699 O O . GLU A 1 89 ? 48.978 5.996 -58.537 1.00 83.44 89 GLU A O 1
ATOM 704 N N . LYS A 1 90 ? 47.298 4.530 -58.287 1.00 76.94 90 LYS A N 1
ATOM 705 C CA . LYS A 1 90 ? 47.434 3.935 -59.624 1.00 76.94 90 LYS A CA 1
ATOM 706 C C . LYS A 1 90 ? 46.901 4.844 -60.726 1.00 76.94 90 LYS A C 1
ATOM 708 O O . LYS A 1 90 ? 47.552 4.970 -61.758 1.00 76.94 90 LYS A O 1
ATOM 713 N N . GLU A 1 91 ? 45.773 5.505 -60.494 1.00 76.06 91 GLU A N 1
ATOM 714 C CA . GLU A 1 91 ? 45.203 6.489 -61.418 1.00 76.06 91 GLU A CA 1
ATOM 715 C C . GLU A 1 91 ? 46.170 7.672 -61.611 1.00 76.06 91 GLU A C 1
ATOM 717 O O . GLU A 1 91 ? 46.430 8.099 -62.735 1.00 76.06 91 GLU A O 1
ATOM 722 N N . ALA A 1 92 ? 46.806 8.147 -60.533 1.00 75.44 92 ALA A N 1
ATOM 723 C CA . ALA A 1 92 ? 47.811 9.209 -60.591 1.00 75.44 92 ALA A CA 1
ATOM 724 C C . ALA A 1 92 ? 49.064 8.815 -61.400 1.00 75.44 92 ALA A C 1
ATOM 726 O O . ALA A 1 92 ? 49.597 9.638 -62.148 1.00 75.44 92 ALA A O 1
ATOM 727 N N . LEU A 1 93 ? 49.516 7.560 -61.288 1.00 70.75 93 LEU A N 1
ATOM 728 C CA . LEU A 1 93 ? 50.615 7.016 -62.099 1.00 70.75 93 LEU A CA 1
ATOM 729 C C . LEU A 1 93 ? 50.234 6.909 -63.584 1.00 70.75 93 LEU A C 1
ATOM 731 O O . LEU A 1 93 ? 51.071 7.148 -64.453 1.00 70.75 93 LEU A O 1
ATOM 735 N N . ARG A 1 94 ? 48.966 6.600 -63.875 1.00 67.44 94 ARG A N 1
ATOM 736 C CA . ARG A 1 94 ? 48.424 6.535 -65.236 1.00 67.44 94 ARG A CA 1
ATOM 737 C C . ARG A 1 94 ? 48.422 7.907 -65.909 1.00 67.44 94 ARG A C 1
ATOM 739 O O . ARG A 1 94 ? 48.869 8.030 -67.043 1.00 67.44 94 ARG A O 1
ATOM 746 N N . VAL A 1 95 ? 48.003 8.947 -65.185 1.00 62.41 95 VAL A N 1
ATOM 747 C CA . VAL A 1 95 ? 47.962 10.334 -65.683 1.00 62.41 95 VAL A CA 1
ATOM 748 C C . VAL A 1 95 ? 49.367 10.871 -66.000 1.00 62.41 95 VAL A C 1
ATOM 750 O O . VAL A 1 95 ? 49.541 11.518 -67.031 1.00 62.41 95 VAL A O 1
ATOM 753 N N . GLN A 1 96 ? 50.386 10.546 -65.195 1.00 58.69 96 GLN A N 1
ATOM 754 C CA . GLN A 1 96 ? 51.784 10.967 -65.423 1.00 58.69 96 GLN A CA 1
ATOM 755 C C . GLN A 1 96 ? 52.479 10.258 -66.600 1.00 58.69 96 GLN A C 1
ATOM 757 O O . GLN A 1 96 ? 53.468 10.763 -67.121 1.00 58.69 96 GLN A O 1
ATOM 762 N N . SER A 1 97 ? 51.969 9.107 -67.044 1.00 56.88 97 SER A N 1
ATOM 763 C CA . SER A 1 97 ? 52.540 8.318 -68.145 1.00 56.88 97 SER A CA 1
ATOM 764 C C . SER A 1 97 ? 52.122 8.809 -69.544 1.00 56.88 97 SER A C 1
ATOM 766 O O . SER A 1 97 ? 52.524 8.211 -70.542 1.00 56.88 97 SER A O 1
ATOM 768 N N . THR A 1 98 ? 51.307 9.865 -69.640 1.00 52.31 98 THR A N 1
ATOM 769 C CA . THR A 1 98 ? 50.603 10.262 -70.877 1.00 52.31 98 THR A CA 1
ATOM 770 C C . THR A 1 98 ? 51.239 11.454 -71.612 1.00 52.31 98 THR A C 1
ATOM 772 O O . THR A 1 98 ? 50.529 12.153 -72.332 1.00 52.31 98 THR A O 1
ATOM 775 N N . GLU A 1 99 ? 52.540 11.730 -71.436 1.00 41.66 99 GLU A N 1
ATOM 776 C CA . GLU A 1 99 ? 53.169 12.963 -71.963 1.00 41.66 99 GLU A CA 1
ATOM 777 C C . GLU A 1 99 ? 54.271 12.825 -73.030 1.00 41.66 99 GLU A C 1
ATOM 779 O O . GLU A 1 99 ? 54.720 13.857 -73.509 1.00 41.66 99 GLU A O 1
ATOM 784 N N . ASP A 1 100 ? 54.643 11.639 -73.528 1.00 44.03 100 ASP A N 1
ATOM 785 C CA . ASP A 1 100 ? 55.583 11.562 -74.669 1.00 44.03 100 ASP A CA 1
ATOM 786 C C . ASP A 1 100 ? 55.081 10.641 -75.793 1.00 44.03 100 ASP A C 1
ATOM 788 O O . ASP A 1 100 ? 55.104 9.413 -75.653 1.00 44.03 100 ASP A O 1
ATOM 792 N N . PRO A 1 101 ? 54.633 11.193 -76.939 1.00 47.34 101 PRO A N 1
ATOM 793 C CA . PRO A 1 101 ? 54.251 10.403 -78.090 1.00 47.34 101 PRO A CA 1
ATOM 794 C C . PRO A 1 101 ? 55.344 10.493 -79.155 1.00 47.34 101 PRO A C 1
ATOM 796 O O . PRO A 1 101 ? 55.305 11.397 -79.979 1.00 47.34 101 PRO A O 1
ATOM 799 N N . GLU A 1 102 ? 56.272 9.535 -79.226 1.00 43.84 102 GLU A N 1
ATOM 800 C CA . GLU A 1 102 ? 56.937 9.271 -80.507 1.00 43.84 102 GLU A CA 1
ATOM 801 C C . GLU A 1 102 ? 57.528 7.852 -80.635 1.00 43.84 102 GLU A C 1
ATOM 803 O O . GLU A 1 102 ? 58.436 7.458 -79.911 1.00 43.84 102 GLU A O 1
ATOM 808 N N . LYS A 1 103 ? 57.041 7.161 -81.682 1.00 40.59 103 LYS A N 1
ATOM 809 C CA . LYS A 1 103 ? 57.521 5.926 -82.346 1.00 40.59 103 LYS A CA 1
ATOM 810 C C . LYS A 1 103 ? 57.012 4.573 -81.827 1.00 40.59 103 LYS A C 1
ATOM 812 O O . LYS A 1 103 ? 57.583 3.942 -80.951 1.00 40.59 103 LYS A O 1
ATOM 817 N N . ALA A 1 104 ? 55.989 4.069 -82.521 1.00 54.50 104 ALA A N 1
ATOM 818 C CA . ALA A 1 104 ? 55.551 2.674 -82.499 1.00 54.50 104 ALA A CA 1
ATOM 819 C C . ALA A 1 104 ? 56.401 1.793 -83.438 1.00 54.50 104 ALA A C 1
ATOM 821 O O . ALA A 1 104 ? 56.834 2.284 -84.479 1.00 54.50 104 ALA A O 1
ATOM 822 N N . SER A 1 105 ? 56.548 0.493 -83.124 1.00 51.53 105 SER A N 1
ATOM 823 C CA . SER A 1 105 ? 56.140 -0.593 -84.052 1.00 51.53 105 SER A CA 1
ATOM 824 C C . SER A 1 105 ? 56.340 -2.045 -83.541 1.00 51.53 105 SER A C 1
ATOM 826 O O . SER A 1 105 ? 55.878 -2.956 -84.221 1.00 51.53 105 SER A O 1
ATOM 828 N N . GLU A 1 106 ? 56.928 -2.322 -82.370 1.00 47.59 106 GLU A N 1
ATOM 829 C CA . GLU A 1 106 ? 56.897 -3.685 -81.760 1.00 47.59 106 GLU A CA 1
ATOM 830 C C . GLU A 1 106 ? 56.129 -3.747 -80.422 1.00 47.59 106 GLU A C 1
ATOM 832 O O . GLU A 1 106 ? 55.717 -4.818 -79.978 1.00 47.59 106 GLU A O 1
ATOM 837 N N . ASP A 1 107 ? 55.816 -2.587 -79.840 1.00 55.31 107 ASP A N 1
ATOM 838 C CA . ASP A 1 107 ? 55.207 -2.442 -78.511 1.00 55.31 107 ASP A CA 1
ATOM 839 C C . ASP A 1 107 ? 53.687 -2.641 -78.449 1.00 55.31 107 ASP A C 1
ATOM 841 O O . ASP A 1 107 ? 53.112 -2.641 -77.366 1.00 55.31 107 ASP A O 1
ATOM 845 N N . THR A 1 108 ? 52.984 -2.828 -79.570 1.00 58.72 108 THR A N 1
ATOM 846 C CA . THR A 1 108 ? 51.507 -2.860 -79.556 1.00 58.72 108 THR A CA 1
ATOM 847 C C . THR A 1 108 ? 50.952 -4.092 -78.838 1.00 58.72 108 THR A C 1
ATOM 849 O O . THR A 1 108 ? 49.993 -3.978 -78.081 1.00 58.72 108 THR A O 1
ATOM 852 N N . ALA A 1 109 ? 51.558 -5.270 -79.019 1.00 62.84 109 ALA A N 1
ATOM 853 C CA . ALA A 1 109 ? 51.131 -6.481 -78.313 1.00 62.84 109 ALA A CA 1
ATOM 854 C C . ALA A 1 109 ? 51.458 -6.413 -76.810 1.00 62.84 109 ALA A C 1
ATOM 856 O O . ALA A 1 109 ? 50.668 -6.875 -75.987 1.00 62.84 109 ALA A O 1
ATOM 857 N N . VAL A 1 110 ? 52.587 -5.792 -76.452 1.00 67.75 110 VAL A N 1
ATOM 858 C CA . VAL A 1 110 ? 53.008 -5.571 -75.061 1.00 67.75 110 VAL A CA 1
ATOM 859 C C . VAL A 1 110 ? 52.084 -4.559 -74.382 1.00 67.75 110 VAL A C 1
ATOM 861 O O . VAL A 1 110 ? 51.543 -4.865 -73.328 1.00 67.75 110 VAL A O 1
ATOM 864 N N . ALA A 1 111 ? 51.778 -3.434 -75.031 1.00 71.94 111 ALA A N 1
ATOM 865 C CA . ALA A 1 111 ? 50.837 -2.422 -74.546 1.00 71.94 111 ALA A CA 1
ATOM 866 C C . ALA A 1 111 ? 49.403 -2.962 -74.379 1.00 71.94 111 ALA A C 1
ATOM 868 O O . ALA A 1 111 ? 48.701 -2.624 -73.423 1.00 71.94 111 ALA A O 1
ATOM 869 N N . VAL A 1 112 ? 48.960 -3.853 -75.272 1.00 74.50 112 VAL A N 1
ATOM 870 C CA . VAL A 1 112 ? 47.672 -4.549 -75.130 1.00 74.50 112 VAL A CA 1
ATOM 871 C C . VAL A 1 112 ? 47.697 -5.491 -73.920 1.00 74.50 112 VAL A C 1
ATOM 873 O O . VAL A 1 112 ? 46.763 -5.497 -73.126 1.00 74.50 112 VAL A O 1
ATOM 876 N N . VAL A 1 113 ? 48.776 -6.247 -73.710 1.00 77.75 113 VAL A N 1
ATOM 877 C CA . VAL A 1 113 ? 48.922 -7.105 -72.520 1.00 77.75 113 VAL A CA 1
ATOM 878 C C . VAL A 1 113 ? 49.014 -6.281 -71.225 1.00 77.75 113 VAL A C 1
ATOM 880 O O . VAL A 1 113 ? 48.427 -6.677 -70.218 1.00 77.75 113 VAL A O 1
ATOM 883 N N . GLU A 1 114 ? 49.703 -5.138 -71.236 1.00 77.44 114 GLU A N 1
ATOM 884 C CA . GLU A 1 114 ? 49.817 -4.211 -70.100 1.00 77.44 114 GLU A CA 1
ATOM 885 C C . GLU A 1 114 ? 48.450 -3.611 -69.733 1.00 77.44 114 GLU A C 1
ATOM 887 O O . GLU A 1 114 ? 48.042 -3.668 -68.573 1.00 77.44 114 GLU A O 1
ATOM 892 N N . SER A 1 115 ? 47.683 -3.142 -70.724 1.00 75.19 115 SER A N 1
ATOM 893 C CA . SER A 1 115 ? 46.325 -2.611 -70.518 1.00 75.19 115 SER A CA 1
ATOM 894 C C . SER A 1 115 ? 45.331 -3.679 -70.049 1.00 75.19 115 SER A C 1
ATOM 896 O O . SER A 1 115 ? 44.494 -3.406 -69.189 1.00 75.19 115 SER A O 1
ATOM 898 N N . PHE A 1 116 ? 45.455 -4.928 -70.517 1.00 79.62 116 PHE A N 1
ATOM 899 C CA . PHE A 1 116 ? 44.672 -6.046 -69.979 1.00 79.62 116 PHE A CA 1
ATOM 900 C C . PHE A 1 116 ? 45.036 -6.377 -68.526 1.00 79.62 116 PHE A C 1
ATOM 902 O O . PHE A 1 116 ? 44.145 -6.676 -67.728 1.00 79.62 116 PHE A O 1
ATOM 909 N N . LYS A 1 117 ? 46.321 -6.324 -68.147 1.00 82.56 117 LYS A N 1
ATOM 910 C CA . LYS A 1 117 ? 46.741 -6.496 -66.744 1.00 82.56 117 LYS A CA 1
ATOM 911 C C . LYS A 1 117 ? 46.201 -5.371 -65.865 1.00 82.56 117 LYS A C 1
ATOM 913 O O . LYS A 1 117 ? 45.746 -5.646 -64.757 1.00 82.56 117 LYS A O 1
ATOM 918 N N . GLU A 1 118 ? 46.226 -4.137 -66.354 1.00 80.25 118 GLU A N 1
ATOM 919 C CA . GLU A 1 118 ? 45.700 -2.970 -65.650 1.00 80.25 118 GLU A CA 1
ATOM 920 C C . GLU A 1 118 ? 44.188 -3.099 -65.414 1.00 80.25 118 GLU A C 1
ATOM 922 O O . GLU A 1 118 ? 43.750 -3.089 -64.259 1.00 80.25 118 GLU A O 1
ATOM 927 N N . ALA A 1 119 ? 43.419 -3.391 -66.470 1.00 82.50 119 ALA A N 1
ATOM 928 C CA . ALA A 1 119 ? 41.983 -3.660 -66.387 1.00 82.50 119 ALA A CA 1
ATOM 929 C C . ALA A 1 119 ? 41.663 -4.833 -65.441 1.00 82.50 119 ALA A C 1
ATOM 931 O O . ALA A 1 119 ? 40.720 -4.776 -64.655 1.00 82.50 119 ALA A O 1
ATOM 932 N N . LEU A 1 120 ? 42.481 -5.892 -65.438 1.00 85.12 120 LEU A N 1
ATOM 933 C CA . LEU A 1 120 ? 42.327 -7.005 -64.499 1.00 85.12 120 LEU A CA 1
ATOM 934 C C . LEU A 1 120 ? 42.550 -6.573 -63.040 1.00 85.12 120 LEU A C 1
ATOM 936 O O . LEU A 1 120 ? 41.903 -7.108 -62.137 1.00 85.12 120 LEU A O 1
ATOM 940 N N . THR A 1 121 ? 43.456 -5.625 -62.778 1.00 83.38 121 THR A N 1
ATOM 941 C CA . THR A 1 121 ? 43.642 -5.087 -61.421 1.00 83.38 121 THR A CA 1
ATOM 942 C C . THR A 1 121 ? 42.486 -4.200 -60.974 1.00 83.38 121 THR A C 1
ATOM 944 O O . THR A 1 121 ? 42.117 -4.264 -59.802 1.00 83.38 121 THR A O 1
ATOM 947 N N . GLU A 1 122 ? 41.881 -3.452 -61.894 1.00 83.31 122 GLU A N 1
ATOM 948 C CA . GLU A 1 122 ? 40.692 -2.634 -61.647 1.00 83.31 122 GLU A CA 1
ATOM 949 C C . GLU A 1 122 ? 39.462 -3.509 -61.354 1.00 83.31 122 GLU A C 1
ATOM 951 O O . GLU A 1 122 ? 38.797 -3.334 -60.336 1.00 83.31 122 GLU A O 1
ATOM 956 N N . VAL A 1 123 ? 39.235 -4.563 -62.148 1.00 87.56 123 VAL A N 1
ATOM 957 C CA . VAL A 1 123 ? 38.151 -5.536 -61.909 1.00 87.56 123 VAL A CA 1
ATOM 958 C C . VAL A 1 123 ? 38.299 -6.228 -60.550 1.00 87.56 123 VAL A C 1
ATOM 960 O O . VAL A 1 123 ? 37.321 -6.380 -59.816 1.00 87.56 123 VAL A O 1
ATOM 963 N N . ARG A 1 124 ? 39.522 -6.625 -60.167 1.00 87.25 124 ARG A N 1
ATOM 964 C CA . ARG A 1 124 ? 39.787 -7.209 -58.837 1.00 87.25 124 ARG A CA 1
ATOM 965 C C . ARG A 1 124 ? 39.522 -6.218 -57.707 1.00 87.25 124 ARG A C 1
ATOM 967 O O . ARG A 1 124 ? 39.027 -6.624 -56.657 1.00 87.25 124 ARG A O 1
ATOM 974 N N . PHE A 1 125 ? 39.846 -4.943 -57.913 1.00 86.00 125 PHE A N 1
ATOM 975 C CA . PHE A 1 125 ? 39.530 -3.885 -56.961 1.00 86.00 125 PHE A CA 1
ATOM 976 C C . PHE A 1 125 ? 38.014 -3.731 -56.794 1.00 86.00 125 PHE A C 1
ATOM 978 O O . PHE A 1 125 ? 37.526 -3.800 -55.666 1.00 86.00 125 PHE A O 1
ATOM 985 N N . CYS A 1 126 ? 37.267 -3.599 -57.895 1.00 86.38 126 CYS A N 1
ATOM 986 C CA . CYS A 1 126 ? 35.812 -3.454 -57.860 1.00 86.38 126 CYS A CA 1
ATOM 987 C C . CYS A 1 126 ? 35.147 -4.646 -57.164 1.00 86.38 126 CYS A C 1
ATOM 989 O O . CYS A 1 126 ? 34.305 -4.444 -56.295 1.00 86.38 126 CYS A O 1
ATOM 991 N N . SER A 1 127 ? 35.592 -5.870 -57.464 1.00 89.81 127 SER A N 1
ATOM 992 C CA . SER A 1 127 ? 35.101 -7.085 -56.803 1.00 89.81 127 SER A CA 1
ATOM 993 C C . SER A 1 127 ? 35.364 -7.070 -55.293 1.00 89.81 127 SER A C 1
ATOM 995 O O . SER A 1 127 ? 34.465 -7.369 -54.510 1.00 89.81 127 SER A O 1
ATOM 997 N N . ARG A 1 128 ? 36.561 -6.655 -54.851 1.00 92.38 128 ARG A N 1
ATOM 998 C CA . ARG A 1 128 ? 36.865 -6.561 -53.415 1.00 92.38 128 ARG A CA 1
ATOM 999 C C . ARG A 1 128 ? 36.058 -5.462 -52.719 1.00 92.38 128 ARG A C 1
ATOM 1001 O O . ARG A 1 128 ? 35.635 -5.649 -51.580 1.00 92.38 128 ARG A O 1
ATOM 1008 N N . MET A 1 129 ? 35.849 -4.326 -53.380 1.00 89.62 129 MET A N 1
ATOM 1009 C CA . MET A 1 129 ? 35.034 -3.230 -52.855 1.00 89.62 129 MET A CA 1
ATOM 1010 C C . MET A 1 129 ? 33.563 -3.645 -52.724 1.00 89.62 129 MET A C 1
ATOM 1012 O O . MET A 1 129 ? 32.931 -3.375 -51.704 1.00 89.62 129 MET A O 1
ATOM 1016 N N . GLU A 1 130 ? 33.031 -4.348 -53.722 1.00 90.75 130 GLU A N 1
ATOM 1017 C CA . GLU A 1 130 ? 31.674 -4.894 -53.704 1.00 90.75 130 GLU A CA 1
ATOM 1018 C C . GLU A 1 130 ? 31.479 -5.881 -52.543 1.00 90.75 130 GLU A C 1
ATOM 1020 O O . GLU A 1 130 ? 30.527 -5.733 -51.772 1.00 90.75 130 GLU A O 1
ATOM 1025 N N . ASP A 1 131 ? 32.423 -6.805 -52.332 1.00 92.19 131 ASP A N 1
ATOM 1026 C CA . ASP A 1 131 ? 32.407 -7.736 -51.195 1.00 92.19 131 ASP A CA 1
ATOM 1027 C C . ASP A 1 131 ? 32.352 -7.003 -49.845 1.00 92.19 131 ASP A C 1
ATOM 1029 O O . ASP A 1 131 ? 31.593 -7.376 -48.942 1.00 92.19 131 ASP A O 1
ATOM 1033 N N . LEU A 1 132 ? 33.145 -5.937 -49.692 1.00 90.56 132 LEU A N 1
ATOM 1034 C CA . LEU A 1 132 ? 33.170 -5.125 -48.476 1.00 90.56 132 LEU A CA 1
ATOM 1035 C C . LEU A 1 132 ? 31.851 -4.372 -48.260 1.00 90.56 132 LEU A C 1
ATOM 1037 O O . LEU A 1 132 ? 31.344 -4.348 -47.136 1.00 90.56 132 LEU A O 1
ATOM 1041 N N . LEU A 1 133 ? 31.254 -3.812 -49.313 1.00 87.19 133 LEU A N 1
ATOM 1042 C CA . LEU A 1 133 ? 29.964 -3.118 -49.239 1.00 87.19 133 LEU A CA 1
ATOM 1043 C C . LEU A 1 133 ? 28.807 -4.074 -48.925 1.00 87.19 133 LEU A C 1
ATOM 1045 O O . LEU A 1 133 ? 27.952 -3.751 -48.094 1.00 87.19 133 LEU A O 1
ATOM 1049 N N . LEU A 1 134 ? 28.794 -5.269 -49.522 1.00 89.00 134 LEU A N 1
ATOM 1050 C CA . LEU A 1 134 ? 27.820 -6.319 -49.211 1.00 89.00 134 LEU A CA 1
ATOM 1051 C C . LEU A 1 134 ? 27.941 -6.764 -47.752 1.00 89.00 134 LEU A C 1
ATOM 1053 O O . LEU A 1 134 ? 26.937 -6.851 -47.037 1.00 89.00 134 LEU A O 1
ATOM 1057 N N . LYS A 1 135 ? 29.175 -6.953 -47.272 1.00 87.31 135 LYS A N 1
ATOM 1058 C CA . LYS A 1 135 ? 29.438 -7.262 -45.866 1.00 87.31 135 LYS A CA 1
ATOM 1059 C C . LYS A 1 135 ? 28.971 -6.131 -44.949 1.00 87.31 135 LYS A C 1
ATOM 1061 O O . LYS A 1 135 ? 28.283 -6.407 -43.969 1.00 87.31 135 LYS A O 1
ATOM 1066 N N . LYS A 1 136 ? 29.245 -4.867 -45.289 1.00 85.38 136 LYS A N 1
ATOM 1067 C CA . LYS A 1 136 ? 28.783 -3.693 -44.528 1.00 85.38 136 LYS A CA 1
ATOM 1068 C C . LYS A 1 136 ? 27.259 -3.633 -44.441 1.00 85.38 136 LYS A C 1
ATOM 1070 O O . LYS A 1 136 ? 26.725 -3.383 -43.367 1.00 85.38 136 LYS A O 1
ATOM 1075 N N . ARG A 1 137 ? 26.561 -3.921 -45.543 1.00 81.56 137 ARG A N 1
ATOM 1076 C CA . ARG A 1 137 ? 25.091 -3.933 -45.616 1.00 81.56 137 ARG A CA 1
ATOM 1077 C C . ARG A 1 137 ? 24.452 -5.022 -44.751 1.00 81.56 137 ARG A C 1
ATOM 1079 O O . ARG A 1 137 ? 23.347 -4.829 -44.258 1.00 81.56 137 ARG A O 1
ATOM 1086 N N . SER A 1 138 ? 25.130 -6.155 -44.572 1.00 79.19 138 SER A N 1
ATOM 1087 C CA . SER A 1 138 ? 24.648 -7.251 -43.719 1.00 79.19 138 SER A CA 1
ATOM 1088 C C . SER A 1 138 ? 24.765 -6.962 -42.217 1.00 79.19 138 SER A C 1
ATOM 1090 O O . SER A 1 138 ? 24.167 -7.663 -41.401 1.00 79.19 138 SER A O 1
ATOM 1092 N N . ILE A 1 139 ? 25.523 -5.929 -41.839 1.00 79.38 139 ILE A N 1
ATOM 1093 C CA . ILE A 1 139 ? 25.740 -5.554 -40.447 1.00 79.38 139 ILE A CA 1
ATOM 1094 C C . ILE A 1 139 ? 24.690 -4.526 -40.026 1.00 79.38 139 ILE A C 1
ATOM 1096 O O . ILE A 1 139 ? 24.443 -3.538 -40.711 1.00 79.38 139 ILE A O 1
ATOM 1100 N N . ASN A 1 140 ? 24.091 -4.743 -38.856 1.00 70.56 140 ASN A N 1
ATOM 1101 C CA . ASN A 1 140 ? 23.110 -3.825 -38.294 1.00 70.56 140 ASN A CA 1
ATOM 1102 C C . ASN A 1 140 ? 23.793 -2.496 -37.911 1.00 70.56 140 ASN A C 1
ATOM 1104 O O . ASN A 1 140 ? 24.702 -2.490 -37.079 1.00 70.56 140 ASN A O 1
ATOM 1108 N N . ALA A 1 141 ? 23.379 -1.389 -38.531 1.00 67.44 141 ALA A N 1
ATOM 1109 C CA . ALA A 1 141 ? 24.032 -0.082 -38.394 1.00 67.44 141 ALA A CA 1
ATOM 1110 C C . ALA A 1 141 ? 23.598 0.719 -37.148 1.00 67.44 141 ALA A C 1
ATOM 1112 O O . ALA A 1 141 ? 24.116 1.811 -36.925 1.00 67.44 141 ALA A O 1
ATOM 1113 N N . GLY A 1 142 ? 22.681 0.176 -36.339 1.00 73.44 142 GLY A N 1
ATOM 1114 C CA . GLY A 1 142 ? 22.064 0.883 -35.214 1.00 73.44 142 GLY A CA 1
ATOM 1115 C C . GLY A 1 142 ? 20.869 1.744 -35.637 1.00 73.44 142 GLY A C 1
ATOM 1116 O O . GLY A 1 142 ? 20.456 1.737 -36.798 1.00 73.44 142 GLY A O 1
ATOM 1117 N N . ASP A 1 143 ? 20.288 2.460 -34.675 1.00 79.56 143 ASP A N 1
ATOM 1118 C CA . ASP A 1 143 ? 19.211 3.421 -34.923 1.00 79.56 143 ASP A CA 1
ATOM 1119 C C . ASP A 1 143 ? 19.774 4.730 -35.497 1.00 79.56 143 ASP A C 1
ATOM 1121 O O . ASP A 1 143 ? 20.896 5.140 -35.191 1.00 79.56 143 ASP A O 1
ATOM 1125 N N . SER A 1 144 ? 18.961 5.448 -36.277 1.00 79.88 144 SER A N 1
ATOM 1126 C CA . SER A 1 144 ? 19.268 6.845 -36.589 1.00 79.88 144 SER A CA 1
ATOM 1127 C C . SER A 1 144 ? 19.158 7.716 -35.324 1.00 79.88 144 SER A C 1
ATOM 1129 O O . SER A 1 144 ? 18.386 7.384 -34.417 1.00 79.88 144 SER A O 1
ATOM 1131 N N . PRO A 1 145 ? 19.863 8.863 -35.254 1.00 78.75 145 PRO A N 1
ATOM 1132 C CA . PRO A 1 145 ? 19.783 9.767 -34.103 1.00 78.75 145 PRO A CA 1
ATOM 1133 C C . PRO A 1 145 ? 18.349 10.198 -33.760 1.00 78.75 145 PRO A C 1
ATOM 1135 O O . PRO A 1 145 ? 17.996 10.280 -32.587 1.00 78.75 145 PRO A O 1
ATOM 1138 N N . GLU A 1 146 ? 17.512 10.403 -34.780 1.00 84.00 146 GLU A N 1
ATOM 1139 C CA . GLU A 1 146 ? 16.100 10.774 -34.638 1.00 84.00 146 GLU A CA 1
ATOM 1140 C C . GLU A 1 146 ? 15.270 9.657 -33.986 1.00 84.00 146 GLU A C 1
ATOM 1142 O O . GLU A 1 146 ? 14.539 9.888 -33.024 1.00 84.00 146 GLU A O 1
ATOM 1147 N N . VAL A 1 147 ? 15.427 8.413 -34.454 1.00 85.12 147 VAL A N 1
ATOM 1148 C CA . VAL A 1 147 ? 14.730 7.250 -33.879 1.00 85.12 147 VAL A CA 1
ATOM 1149 C C . VAL A 1 147 ? 15.183 7.012 -32.440 1.00 85.12 147 VAL A C 1
ATOM 1151 O O . VAL A 1 147 ? 14.361 6.730 -31.565 1.00 85.12 147 VAL A O 1
ATOM 1154 N N . HIS A 1 148 ? 16.479 7.165 -32.171 1.00 82.31 148 HIS A N 1
ATOM 1155 C CA . HIS A 1 148 ? 17.014 7.051 -30.821 1.00 82.31 148 HIS A CA 1
ATOM 1156 C C . HIS A 1 148 ? 16.448 8.137 -29.890 1.00 82.31 148 HIS A C 1
ATOM 1158 O O . HIS A 1 148 ? 16.006 7.825 -28.783 1.00 82.31 148 HIS A O 1
ATOM 1164 N N . PHE A 1 149 ? 16.381 9.392 -30.342 1.00 83.56 149 PHE A N 1
ATOM 1165 C CA . PHE A 1 149 ? 15.796 10.493 -29.573 1.00 83.56 149 PHE A CA 1
ATOM 1166 C C . PHE A 1 149 ? 14.332 10.222 -29.202 1.00 83.56 149 PHE A C 1
ATOM 1168 O O . PHE A 1 149 ? 13.954 10.347 -28.036 1.00 83.56 149 PHE A O 1
ATOM 1175 N N . GLN A 1 150 ? 13.527 9.748 -30.156 1.00 87.94 150 GLN A N 1
ATOM 1176 C CA . GLN A 1 150 ? 12.130 9.373 -29.910 1.00 87.94 150 GLN A CA 1
ATOM 1177 C C . GLN A 1 150 ? 11.998 8.238 -28.880 1.00 87.94 150 GLN A C 1
ATOM 1179 O O . GLN A 1 150 ? 11.105 8.266 -28.028 1.00 87.94 150 GLN A O 1
ATOM 1184 N N . LYS A 1 151 ? 12.897 7.243 -28.912 1.00 86.88 151 LYS A N 1
ATOM 1185 C CA . LYS A 1 151 ? 12.931 6.167 -27.905 1.00 86.88 151 LYS A CA 1
ATOM 1186 C C . LYS A 1 151 ? 13.277 6.703 -26.512 1.00 86.88 151 LYS A C 1
ATOM 1188 O O . LYS A 1 151 ? 12.632 6.310 -25.540 1.00 86.88 151 LYS A O 1
ATOM 1193 N N . VAL A 1 152 ? 14.244 7.615 -26.405 1.00 83.75 152 VAL A N 1
ATOM 1194 C CA . VAL A 1 152 ? 14.624 8.250 -25.130 1.00 83.75 152 VAL A CA 1
ATOM 1195 C C . VAL A 1 152 ? 13.485 9.099 -24.564 1.00 83.75 152 VAL A C 1
ATOM 1197 O O . VAL A 1 152 ? 13.185 9.000 -23.373 1.00 83.75 152 VAL A O 1
ATOM 1200 N N . ASP A 1 153 ? 12.801 9.884 -25.395 1.00 87.56 153 ASP A N 1
ATOM 1201 C CA . ASP A 1 153 ? 11.677 10.706 -24.938 1.00 87.56 153 ASP A CA 1
ATOM 1202 C C . ASP A 1 153 ? 10.519 9.837 -24.422 1.00 87.56 153 ASP A C 1
ATOM 1204 O O . ASP A 1 153 ? 9.991 10.049 -23.327 1.00 87.56 153 ASP A O 1
ATOM 1208 N N . LYS A 1 154 ? 10.211 8.743 -25.130 1.00 87.81 154 LYS A N 1
ATOM 1209 C CA . LYS A 1 154 ? 9.227 7.760 -24.666 1.00 87.81 154 LYS A CA 1
ATOM 1210 C C . LYS A 1 154 ? 9.626 7.109 -23.335 1.00 87.81 154 LYS A C 1
ATOM 1212 O O . LYS A 1 154 ? 8.767 6.948 -22.468 1.00 87.81 154 LYS A O 1
ATOM 1217 N N . LEU A 1 155 ? 10.905 6.781 -23.127 1.00 85.38 155 LEU A N 1
ATOM 1218 C CA . LEU A 1 155 ? 11.402 6.293 -21.831 1.00 85.38 155 LEU A CA 1
ATOM 1219 C C . LEU A 1 155 ? 11.202 7.326 -20.714 1.00 85.38 155 LEU A C 1
ATOM 1221 O O . LEU A 1 155 ? 10.781 6.967 -19.615 1.00 85.38 155 LEU A O 1
ATOM 1225 N N . LYS A 1 156 ? 11.437 8.608 -20.997 1.00 85.94 156 LYS A N 1
ATOM 1226 C CA . LYS A 1 156 ? 11.250 9.703 -20.036 1.00 85.94 156 LYS A CA 1
ATOM 1227 C C . LYS A 1 156 ? 9.785 9.881 -19.630 1.00 85.94 156 LYS A C 1
ATOM 1229 O O . LYS A 1 156 ? 9.486 10.081 -18.447 1.00 85.94 156 LYS A O 1
ATOM 1234 N N . VAL A 1 157 ? 8.862 9.763 -20.585 1.00 85.00 157 VAL A N 1
ATOM 1235 C CA . VAL A 1 157 ? 7.414 9.787 -20.322 1.00 85.00 157 VAL A CA 1
ATOM 1236 C C . VAL A 1 157 ? 6.993 8.591 -19.466 1.00 85.00 157 VAL A C 1
ATOM 1238 O O . VAL A 1 157 ? 6.244 8.763 -18.499 1.00 85.00 157 VAL A O 1
ATOM 1241 N N . LEU A 1 158 ? 7.497 7.391 -19.771 1.00 82.25 158 LEU A N 1
ATOM 1242 C CA . LEU A 1 158 ? 7.215 6.181 -18.992 1.00 82.25 158 LEU A CA 1
ATOM 1243 C C . LEU A 1 158 ? 7.757 6.289 -17.561 1.00 82.25 158 LEU A C 1
ATOM 1245 O O . LEU A 1 158 ? 7.024 5.989 -16.621 1.00 82.25 158 LEU A O 1
ATOM 1249 N N . ALA A 1 159 ? 8.979 6.796 -17.380 1.00 79.25 159 ALA A N 1
ATOM 1250 C CA . ALA A 1 159 ? 9.567 7.036 -16.062 1.00 79.25 159 ALA A CA 1
ATOM 1251 C C . ALA A 1 159 ? 8.732 8.026 -15.230 1.00 79.25 159 ALA A C 1
ATOM 1253 O O . ALA A 1 159 ? 8.422 7.766 -14.068 1.00 79.25 159 ALA A O 1
ATOM 1254 N N . SER A 1 160 ? 8.296 9.128 -15.845 1.00 81.69 160 SER A N 1
ATOM 1255 C CA . SER A 1 160 ? 7.459 10.135 -15.179 1.00 81.69 160 SER A CA 1
ATOM 1256 C C . SER A 1 160 ? 6.083 9.574 -14.801 1.00 81.69 160 SER A C 1
ATOM 1258 O O . SER A 1 160 ? 5.583 9.795 -13.698 1.00 81.69 160 SER A O 1
ATOM 1260 N N . SER A 1 161 ? 5.474 8.798 -15.701 1.00 82.06 161 SER A N 1
ATOM 1261 C CA . SER A 1 161 ? 4.181 8.144 -15.461 1.00 82.06 161 SER A CA 1
ATOM 1262 C C . SER A 1 161 ? 4.269 7.120 -14.332 1.00 82.06 161 SER A C 1
ATOM 1264 O O . SER A 1 161 ? 3.376 7.047 -13.486 1.00 82.06 161 SER A O 1
ATOM 1266 N N . LEU A 1 162 ? 5.369 6.367 -14.288 1.00 80.56 162 LEU A N 1
ATOM 1267 C CA . LEU A 1 162 ? 5.644 5.393 -13.245 1.00 80.56 162 LEU A CA 1
ATOM 1268 C C . LEU A 1 162 ? 5.801 6.064 -11.875 1.00 80.56 162 LEU A C 1
ATOM 1270 O O . LEU A 1 162 ? 5.139 5.653 -10.924 1.00 80.56 162 LEU A O 1
ATOM 1274 N N . ALA A 1 163 ? 6.604 7.126 -11.786 1.00 80.62 163 ALA A N 1
ATOM 1275 C CA . ALA A 1 163 ? 6.784 7.886 -10.551 1.00 80.62 163 ALA A CA 1
ATOM 1276 C C . ALA A 1 163 ? 5.448 8.440 -10.020 1.00 80.62 163 ALA A C 1
ATOM 1278 O O . ALA A 1 163 ? 5.131 8.293 -8.838 1.00 80.62 163 ALA A O 1
ATOM 1279 N N . ASN A 1 164 ? 4.615 8.994 -10.909 1.00 83.12 164 ASN A N 1
ATOM 1280 C CA . ASN A 1 164 ? 3.288 9.503 -10.555 1.00 83.12 164 ASN A CA 1
ATOM 1281 C C . ASN A 1 164 ? 2.344 8.395 -10.068 1.00 83.12 164 ASN A C 1
ATOM 1283 O O . ASN A 1 164 ? 1.645 8.565 -9.066 1.00 83.12 164 ASN A O 1
ATOM 1287 N N . SER A 1 165 ? 2.320 7.253 -10.763 1.00 82.31 165 SER A N 1
ATOM 1288 C CA . SER A 1 165 ? 1.502 6.102 -10.370 1.00 82.31 165 SER A CA 1
ATOM 1289 C C . SER A 1 165 ? 1.935 5.548 -9.012 1.00 82.31 165 SER A C 1
ATOM 1291 O O . SER A 1 165 ? 1.089 5.328 -8.145 1.00 82.31 165 SER A O 1
ATOM 1293 N N . SER A 1 166 ? 3.247 5.401 -8.799 1.00 80.38 166 SER A N 1
ATOM 1294 C CA . SER A 1 166 ? 3.835 4.947 -7.536 1.00 80.38 166 SER A CA 1
ATOM 1295 C C . SER A 1 166 ? 3.469 5.880 -6.383 1.00 80.38 166 SER A C 1
ATOM 1297 O O . SER A 1 166 ? 2.936 5.429 -5.374 1.00 80.38 166 SER A O 1
ATOM 1299 N N . SER A 1 167 ? 3.655 7.193 -6.553 1.00 83.81 167 SER A N 1
ATOM 1300 C CA . SER A 1 167 ? 3.298 8.188 -5.533 1.00 83.81 167 SER A CA 1
ATOM 1301 C C . SER A 1 167 ? 1.802 8.153 -5.187 1.00 83.81 167 SER A C 1
ATOM 1303 O O . SER A 1 167 ? 1.412 8.225 -4.019 1.00 83.81 167 SER A O 1
ATOM 1305 N N . LYS A 1 168 ? 0.932 7.975 -6.190 1.00 87.19 168 LYS A N 1
ATOM 1306 C CA . LYS A 1 168 ? -0.516 7.854 -5.971 1.00 87.19 168 LYS A CA 1
ATOM 1307 C C . LYS A 1 168 ? -0.890 6.555 -5.250 1.00 87.19 168 LYS A C 1
ATOM 1309 O O . LYS A 1 168 ? -1.821 6.560 -4.443 1.00 87.19 168 LYS A O 1
ATOM 1314 N N . ALA A 1 169 ? -0.217 5.443 -5.543 1.00 82.62 169 ALA A N 1
ATOM 1315 C CA . ALA A 1 169 ? -0.400 4.183 -4.825 1.00 82.62 169 ALA A CA 1
ATOM 1316 C C . ALA A 1 169 ? 0.049 4.312 -3.362 1.00 82.62 169 ALA A C 1
ATOM 1318 O O . ALA A 1 169 ? -0.733 4.020 -2.460 1.00 82.62 169 ALA A O 1
ATOM 1319 N N . GLU A 1 170 ? 1.237 4.868 -3.127 1.00 85.31 170 GLU A N 1
ATOM 1320 C CA . GLU A 1 170 ? 1.777 5.124 -1.790 1.00 85.31 170 GLU A CA 1
ATOM 1321 C C . GLU A 1 170 ? 0.835 5.993 -0.950 1.00 85.31 170 GLU A C 1
ATOM 1323 O O . GLU A 1 170 ? 0.503 5.637 0.183 1.00 85.31 170 GLU A O 1
ATOM 1328 N N . LYS A 1 171 ? 0.310 7.081 -1.528 1.00 92.06 171 LYS A N 1
ATOM 1329 C CA . LYS A 1 171 ? -0.667 7.941 -0.851 1.00 92.06 171 LYS A CA 1
ATOM 1330 C C . LYS A 1 171 ? -1.933 7.178 -0.449 1.00 92.06 171 LYS A C 1
ATOM 1332 O O . LYS A 1 171 ? -2.372 7.299 0.689 1.00 92.06 171 LYS A O 1
ATOM 1337 N N . ARG A 1 172 ? -2.491 6.345 -1.340 1.00 92.69 172 ARG A N 1
ATOM 1338 C CA . ARG A 1 172 ? -3.668 5.509 -1.024 1.00 92.69 172 ARG A CA 1
ATOM 1339 C C . ARG A 1 172 ? -3.386 4.529 0.117 1.00 92.69 172 ARG A C 1
ATOM 1341 O O . ARG A 1 172 ? -4.241 4.340 0.979 1.00 92.69 172 ARG A O 1
ATOM 1348 N N . ILE A 1 173 ? -2.199 3.923 0.137 1.00 92.38 173 ILE A N 1
ATOM 1349 C CA . ILE A 1 173 ? -1.780 3.004 1.203 1.00 92.38 173 ILE A CA 1
ATOM 1350 C C . ILE A 1 173 ? -1.657 3.746 2.539 1.00 92.38 173 ILE A C 1
ATOM 1352 O O . ILE A 1 173 ? -2.144 3.251 3.557 1.00 92.38 173 ILE A O 1
ATOM 1356 N N . LEU A 1 174 ? -1.032 4.926 2.544 1.00 94.75 174 LEU A N 1
ATOM 1357 C CA . LEU A 1 174 ? -0.892 5.761 3.738 1.00 94.75 174 LEU A CA 1
ATOM 1358 C C . LEU A 1 174 ? -2.249 6.222 4.275 1.00 94.75 174 LEU A C 1
ATOM 1360 O O . LEU A 1 174 ? -2.503 6.075 5.470 1.00 94.75 174 LEU A O 1
ATOM 1364 N N . ASP A 1 175 ? -3.134 6.706 3.403 1.00 95.31 175 ASP A N 1
ATOM 1365 C CA . ASP A 1 175 ? -4.479 7.144 3.781 1.00 95.31 175 ASP A CA 1
ATOM 1366 C C . ASP A 1 175 ? -5.285 5.983 4.395 1.00 95.31 175 ASP A C 1
ATOM 1368 O O . ASP A 1 175 ? -5.885 6.132 5.460 1.00 95.31 175 ASP A O 1
ATOM 1372 N N . HIS A 1 176 ? -5.236 4.790 3.787 1.00 96.25 176 HIS A N 1
ATOM 1373 C CA . HIS A 1 176 ? -5.898 3.592 4.324 1.00 96.25 176 HIS A CA 1
ATOM 1374 C C . HIS A 1 176 ? -5.321 3.152 5.673 1.00 96.25 176 HIS A C 1
ATOM 1376 O O . HIS A 1 176 ? -6.059 2.774 6.586 1.00 96.25 176 HIS A O 1
ATOM 1382 N N . ARG A 1 177 ? -3.992 3.206 5.826 1.00 96.50 177 ARG A N 1
ATOM 1383 C CA . ARG A 1 177 ? -3.317 2.895 7.095 1.00 96.50 177 ARG A CA 1
ATOM 1384 C C . ARG A 1 177 ? -3.756 3.860 8.192 1.00 96.50 177 ARG A C 1
ATOM 1386 O O . ARG A 1 177 ? -4.106 3.405 9.278 1.00 96.50 177 ARG A O 1
ATOM 1393 N N . ARG A 1 178 ? -3.804 5.157 7.886 1.00 97.25 178 ARG A N 1
ATOM 1394 C CA . ARG A 1 178 ? -4.255 6.197 8.812 1.00 97.25 178 ARG A CA 1
ATOM 1395 C C . ARG A 1 178 ? -5.699 5.974 9.260 1.00 97.25 178 ARG A C 1
ATOM 1397 O O . ARG A 1 178 ? -5.967 6.000 10.454 1.00 97.25 178 ARG A O 1
ATOM 1404 N N . GLN A 1 179 ? -6.615 5.682 8.336 1.00 96.94 179 GLN A N 1
ATOM 1405 C CA . GLN A 1 179 ? -8.014 5.389 8.684 1.00 96.94 179 GLN A CA 1
ATOM 1406 C C . GLN A 1 179 ? -8.140 4.173 9.613 1.00 96.94 179 GLN A C 1
ATOM 1408 O O . GLN A 1 179 ? -8.909 4.197 10.575 1.00 96.94 179 GLN A O 1
ATOM 1413 N N . LYS A 1 180 ? -7.368 3.108 9.358 1.00 97.56 180 LYS A N 1
ATOM 1414 C CA . LYS A 1 180 ? -7.328 1.931 10.241 1.00 97.56 180 LYS A CA 1
ATOM 1415 C C . LYS A 1 180 ? -6.807 2.273 11.633 1.00 97.56 180 LYS A C 1
ATOM 1417 O O . LYS A 1 180 ? -7.368 1.799 12.617 1.00 97.56 180 LYS A O 1
ATOM 1422 N N . GLU A 1 181 ? -5.756 3.077 11.718 1.00 97.56 181 GLU A N 1
ATOM 1423 C CA . GLU A 1 181 ? -5.188 3.527 12.988 1.00 97.56 181 GLU A CA 1
ATOM 1424 C C . GLU A 1 181 ? -6.182 4.389 13.780 1.00 97.56 181 GLU A C 1
ATOM 1426 O O . GLU A 1 181 ? -6.401 4.148 14.966 1.00 97.56 181 GLU A O 1
ATOM 1431 N N . GLU A 1 182 ? -6.864 5.329 13.122 1.00 97.94 182 GLU A N 1
ATOM 1432 C CA . GLU A 1 182 ? -7.920 6.146 13.730 1.00 97.94 182 GLU A CA 1
ATOM 1433 C C . GLU A 1 182 ? -9.075 5.275 14.264 1.00 97.94 182 GLU A C 1
ATOM 1435 O O . GLU A 1 182 ? -9.515 5.459 15.403 1.00 97.94 182 GLU A O 1
ATOM 1440 N N . ALA A 1 183 ? -9.514 4.266 13.502 1.00 97.94 183 ALA A N 1
ATOM 1441 C CA . ALA A 1 183 ? -10.545 3.318 13.931 1.00 97.94 183 ALA A CA 1
ATOM 1442 C C . ALA A 1 183 ? -10.112 2.439 15.121 1.00 97.94 183 ALA A C 1
ATOM 1444 O O . ALA A 1 183 ? -10.920 2.167 16.015 1.00 97.94 183 ALA A O 1
ATOM 1445 N N . LEU A 1 184 ? -8.851 1.996 15.159 1.00 98.00 184 LEU A N 1
ATOM 1446 C CA . LEU A 1 184 ? -8.304 1.243 16.293 1.00 98.00 184 LEU A CA 1
ATOM 1447 C C . LEU A 1 184 ? -8.217 2.111 17.549 1.00 98.00 184 LEU A C 1
ATOM 1449 O O . LEU A 1 184 ? -8.662 1.688 18.614 1.00 98.00 184 LEU A O 1
ATOM 1453 N N . ASN A 1 185 ? -7.727 3.343 17.413 1.00 98.06 185 ASN A N 1
ATOM 1454 C CA . ASN A 1 185 ? -7.654 4.298 18.515 1.00 98.06 185 ASN A CA 1
ATOM 1455 C C . ASN A 1 185 ? -9.042 4.628 19.075 1.00 98.06 185 ASN A C 1
ATOM 1457 O O . ASN A 1 185 ? -9.216 4.698 20.293 1.00 98.06 185 ASN A O 1
ATOM 1461 N N . PHE A 1 186 ? -10.044 4.798 18.208 1.00 98.38 186 PHE A N 1
ATOM 1462 C CA . PHE A 1 186 ? -11.428 4.980 18.640 1.00 98.38 186 PHE A CA 1
ATOM 1463 C C . PHE A 1 186 ? -11.939 3.769 19.428 1.00 98.38 186 PHE A C 1
ATOM 1465 O O . PHE A 1 186 ? -12.495 3.935 20.513 1.00 98.38 186 PHE A O 1
ATOM 1472 N N . ARG A 1 187 ? -11.711 2.549 18.922 1.00 98.12 187 ARG A N 1
ATOM 1473 C CA . ARG A 1 187 ? -12.127 1.315 19.601 1.00 98.12 187 ARG A CA 1
ATOM 1474 C C . ARG A 1 187 ? -11.484 1.178 20.977 1.00 98.12 187 ARG A C 1
ATOM 1476 O O . ARG A 1 187 ? -12.201 0.921 21.933 1.00 98.12 187 ARG A O 1
ATOM 1483 N N . ALA A 1 188 ? -10.178 1.411 21.083 1.00 98.25 188 ALA A N 1
ATOM 1484 C CA . ALA A 1 188 ? -9.457 1.334 22.350 1.00 98.25 188 ALA A CA 1
ATOM 1485 C C . ALA A 1 188 ? -9.986 2.352 23.374 1.00 98.25 188 ALA A C 1
ATOM 1487 O O . ALA A 1 188 ? -10.183 2.023 24.542 1.00 98.25 188 ALA A O 1
ATOM 1488 N N . LYS A 1 189 ? -10.279 3.588 22.941 1.00 98.25 189 LYS A N 1
ATOM 1489 C CA . LYS A 1 189 ? -10.922 4.591 23.808 1.00 98.25 189 LYS A CA 1
ATOM 1490 C C . LYS A 1 189 ? -12.300 4.127 24.274 1.00 98.25 189 LYS A C 1
ATOM 1492 O O . LYS A 1 189 ? -12.584 4.193 25.465 1.00 98.25 189 LYS A O 1
ATOM 1497 N N . LYS A 1 190 ? -13.124 3.615 23.355 1.00 98.44 190 LYS A N 1
ATOM 1498 C CA . LYS A 1 190 ? -14.469 3.128 23.676 1.00 98.44 190 LYS A CA 1
ATOM 1499 C C . LYS A 1 190 ? -14.441 1.941 24.638 1.00 98.44 190 LYS A C 1
ATOM 1501 O O . LYS A 1 190 ? -15.248 1.896 25.555 1.00 98.44 190 LYS A O 1
ATOM 1506 N N . GLU A 1 191 ? -13.512 1.013 24.449 1.00 98.25 191 GLU A N 1
ATOM 1507 C CA . GLU A 1 191 ? -13.309 -0.138 25.331 1.00 98.25 191 GLU A CA 1
ATOM 1508 C C . GLU A 1 191 ? -12.918 0.300 26.747 1.00 98.25 191 GLU A C 1
ATOM 1510 O O . GLU A 1 191 ? -13.498 -0.178 27.716 1.00 98.25 191 GLU A O 1
ATOM 1515 N N . ASN A 1 192 ? -12.016 1.279 26.876 1.00 98.12 192 ASN A N 1
ATOM 1516 C CA . ASN A 1 192 ? -11.652 1.840 28.178 1.00 98.12 192 ASN A CA 1
ATOM 1517 C C . ASN A 1 192 ? -12.832 2.545 28.867 1.00 98.12 192 ASN A C 1
ATOM 1519 O O . ASN A 1 192 ? -13.023 2.368 30.068 1.00 98.12 192 ASN A O 1
ATOM 1523 N N . GLU A 1 193 ? -13.629 3.322 28.123 1.00 98.31 193 GLU A N 1
ATOM 1524 C CA . GLU A 1 193 ? -14.852 3.949 28.649 1.00 98.31 193 GLU A CA 1
ATOM 1525 C C . GLU A 1 193 ? -15.850 2.897 29.147 1.00 98.31 193 GLU A C 1
ATOM 1527 O O . GLU A 1 193 ? -16.349 3.004 30.264 1.00 98.31 193 GLU A O 1
ATOM 1532 N N . VAL A 1 194 ? -16.121 1.868 28.337 1.00 98.38 194 VAL A N 1
ATOM 1533 C CA . VAL A 1 194 ? -17.044 0.783 28.700 1.00 98.38 194 VAL A CA 1
ATOM 1534 C C . VAL A 1 194 ? -16.524 0.022 29.916 1.00 98.38 194 VAL A C 1
ATOM 1536 O O . VAL A 1 194 ? -17.278 -0.168 30.861 1.00 98.38 194 VAL A O 1
ATOM 1539 N N . SER A 1 195 ? -15.234 -0.321 29.957 1.00 98.19 195 SER A N 1
ATOM 1540 C CA . SER A 1 195 ? -14.630 -1.006 31.106 1.00 98.19 195 SER A CA 1
ATOM 1541 C C . SER A 1 195 ? -14.713 -0.181 32.395 1.00 98.19 195 SER A C 1
ATOM 1543 O O . SER A 1 195 ? -14.884 -0.741 33.480 1.00 98.19 195 SER A O 1
ATOM 1545 N N . ALA A 1 196 ? -14.596 1.148 32.306 1.00 98.38 196 ALA A N 1
ATOM 1546 C CA . ALA A 1 196 ? -14.771 2.027 33.459 1.00 98.38 196 ALA A CA 1
ATOM 1547 C C . ALA A 1 196 ? -16.220 1.994 33.971 1.00 98.38 196 ALA A C 1
ATOM 1549 O O . ALA A 1 196 ? -16.434 1.787 35.165 1.00 98.38 196 ALA A O 1
ATOM 1550 N N . VAL A 1 197 ? -17.197 2.114 33.065 1.00 98.25 197 VAL A N 1
ATOM 1551 C CA . VAL A 1 197 ? -18.629 2.045 33.400 1.00 98.25 197 VAL A CA 1
ATOM 1552 C C . VAL A 1 197 ? -19.006 0.673 33.967 1.00 98.25 197 VAL A C 1
ATOM 1554 O O . VAL A 1 197 ? -19.714 0.594 34.964 1.00 98.25 197 VAL A O 1
ATOM 1557 N N . GLU A 1 198 ? -18.504 -0.420 33.392 1.00 98.31 198 GLU A N 1
ATOM 1558 C CA . GLU A 1 198 ? -18.750 -1.778 33.896 1.00 98.31 198 GLU A CA 1
ATOM 1559 C C . GLU A 1 198 ? -18.255 -1.959 35.335 1.00 98.31 198 GLU A C 1
ATOM 1561 O O . GLU A 1 198 ? -18.944 -2.568 36.155 1.00 98.31 198 GLU A O 1
ATOM 1566 N N . LYS A 1 199 ? -17.081 -1.408 35.672 1.00 98.44 199 LYS A N 1
ATOM 1567 C CA . LYS A 1 199 ? -16.549 -1.451 37.043 1.00 98.44 199 LYS A CA 1
ATOM 1568 C C . LYS A 1 199 ? -17.416 -0.659 38.017 1.00 98.44 199 LYS A C 1
ATOM 1570 O O . LYS A 1 199 ? -17.653 -1.139 39.122 1.00 98.44 199 LYS A O 1
ATOM 1575 N N . GLU A 1 200 ? -17.882 0.519 37.611 1.00 98.38 200 GLU A N 1
ATOM 1576 C CA . GLU A 1 200 ? -18.782 1.351 38.415 1.00 98.38 200 GLU A CA 1
ATOM 1577 C C . GLU A 1 200 ? -20.108 0.628 38.688 1.00 98.38 200 GLU A C 1
ATOM 1579 O O . GLU A 1 200 ? -20.490 0.474 39.846 1.00 98.38 200 GLU A O 1
ATOM 1584 N N . LEU A 1 201 ? -20.738 0.068 37.651 1.00 98.50 201 LEU A N 1
ATOM 1585 C CA . LEU A 1 201 ? -21.974 -0.708 37.791 1.00 98.50 201 LEU A CA 1
ATOM 1586 C C . LEU A 1 201 ? -21.782 -1.959 38.655 1.00 98.50 201 LEU A C 1
ATOM 1588 O O . LEU A 1 201 ? -22.641 -2.293 39.465 1.00 98.50 201 LEU A O 1
ATOM 1592 N N . THR A 1 202 ? -20.647 -2.649 38.526 1.00 98.44 202 THR A N 1
ATOM 1593 C CA . THR A 1 202 ? -20.340 -3.823 39.363 1.00 98.44 202 THR A CA 1
ATOM 1594 C C . THR A 1 202 ? -20.232 -3.438 40.843 1.00 98.44 202 THR A C 1
ATOM 1596 O O . THR A 1 202 ? -20.706 -4.171 41.717 1.00 98.44 202 THR A O 1
ATOM 1599 N N . ALA A 1 203 ? -19.635 -2.279 41.136 1.00 98.44 203 ALA A N 1
ATOM 1600 C CA . ALA A 1 203 ? -19.555 -1.751 42.493 1.00 98.44 203 ALA A CA 1
ATOM 1601 C C . ALA A 1 203 ? -20.937 -1.340 43.028 1.00 98.44 203 ALA A C 1
ATOM 1603 O O . ALA A 1 203 ? -21.271 -1.685 44.162 1.00 98.44 203 ALA A O 1
ATOM 1604 N N . GLU A 1 204 ? -21.756 -0.673 42.210 1.00 98.38 204 GLU A N 1
ATOM 1605 C CA . GLU A 1 204 ? -23.131 -0.298 42.561 1.00 98.38 204 GLU A CA 1
ATOM 1606 C C . GLU A 1 204 ? -23.996 -1.529 42.870 1.00 98.38 204 GLU A C 1
ATOM 1608 O O . GLU A 1 204 ? -24.652 -1.574 43.910 1.00 98.38 204 GLU A O 1
ATOM 1613 N N . ILE A 1 205 ? -23.942 -2.564 42.023 1.00 98.50 205 ILE A N 1
ATOM 1614 C CA . ILE A 1 205 ? -24.654 -3.832 42.244 1.00 98.50 205 ILE A CA 1
ATOM 1615 C C . ILE A 1 205 ? -24.240 -4.453 43.580 1.00 98.50 205 ILE A C 1
ATOM 1617 O O . ILE A 1 205 ? -25.104 -4.835 44.364 1.00 98.50 205 ILE A O 1
ATOM 1621 N N . SER A 1 206 ? -22.937 -4.507 43.867 1.00 98.44 206 SER A N 1
ATOM 1622 C CA . SER A 1 206 ? -22.427 -5.103 45.110 1.00 98.44 206 SER A CA 1
ATOM 1623 C C . SER A 1 206 ? -22.947 -4.374 46.358 1.00 98.44 206 SER A C 1
ATOM 1625 O O . SER A 1 206 ? -23.294 -5.003 47.359 1.00 98.44 206 SER A O 1
ATOM 1627 N N . GLU A 1 207 ? -23.028 -3.043 46.309 1.00 98.56 207 GLU A N 1
ATOM 1628 C CA . GLU A 1 207 ? -23.575 -2.247 47.411 1.00 98.56 207 GLU A CA 1
ATOM 1629 C C . GLU A 1 207 ? -25.095 -2.437 47.550 1.00 98.56 207 GLU A C 1
ATOM 1631 O O . GLU A 1 207 ? -25.594 -2.609 48.665 1.00 98.56 207 GLU A O 1
ATOM 1636 N N . LEU A 1 208 ? -25.836 -2.490 46.438 1.00 98.50 208 LEU A N 1
ATOM 1637 C CA . LEU A 1 208 ? -27.277 -2.768 46.448 1.00 98.50 208 LEU A CA 1
ATOM 1638 C C . LEU A 1 208 ? -27.598 -4.167 46.991 1.00 98.50 208 LEU A C 1
ATOM 1640 O O . LEU A 1 208 ? -28.553 -4.327 47.753 1.00 98.50 208 LEU A O 1
ATOM 1644 N N . GLU A 1 209 ? -26.802 -5.180 46.647 1.00 98.44 209 GLU A N 1
ATOM 1645 C CA . GLU A 1 209 ? -26.947 -6.534 47.190 1.00 98.44 209 GLU A CA 1
ATOM 1646 C C . GLU A 1 209 ? -26.744 -6.556 48.706 1.00 98.44 209 GLU A C 1
ATOM 1648 O O . GLU A 1 209 ? -27.548 -7.144 49.430 1.00 98.44 209 GLU A O 1
ATOM 1653 N N . LYS A 1 210 ? -25.738 -5.836 49.207 1.00 98.44 210 LYS A N 1
ATOM 1654 C CA . LYS A 1 210 ? -25.503 -5.701 50.647 1.00 98.44 210 LYS A CA 1
ATOM 1655 C C . LYS A 1 210 ? -26.667 -5.005 51.360 1.00 98.44 210 LYS A C 1
ATOM 1657 O O . LYS A 1 210 ? -27.077 -5.440 52.436 1.00 98.44 210 LYS A O 1
ATOM 1662 N N . GLN A 1 211 ? -27.218 -3.942 50.771 1.00 98.50 211 GLN A N 1
ATOM 1663 C CA . GLN A 1 211 ? -28.390 -3.248 51.317 1.00 98.50 211 GLN A CA 1
ATOM 1664 C C . GLN A 1 211 ? -29.631 -4.147 51.336 1.00 98.50 211 GLN A C 1
ATOM 1666 O O . GLN A 1 211 ? -30.369 -4.154 52.324 1.00 98.50 211 GLN A O 1
ATOM 1671 N N . ARG A 1 212 ? -29.850 -4.934 50.276 1.00 98.44 212 ARG A N 1
ATOM 1672 C CA . ARG A 1 212 ? -30.921 -5.937 50.218 1.00 98.44 212 ARG A CA 1
ATOM 1673 C C . ARG A 1 212 ? -30.783 -6.948 51.354 1.00 98.44 212 ARG A C 1
ATOM 1675 O O . ARG A 1 212 ? -31.765 -7.195 52.052 1.00 98.44 212 ARG A O 1
ATOM 1682 N N . ASP A 1 213 ? -29.591 -7.503 51.551 1.00 98.44 213 ASP A N 1
ATOM 1683 C CA . ASP A 1 213 ? -29.349 -8.539 52.560 1.00 98.44 213 ASP A CA 1
ATOM 1684 C C . ASP A 1 213 ? -29.584 -8.012 53.987 1.00 98.44 213 ASP A C 1
ATOM 1686 O O . ASP A 1 213 ? -30.197 -8.692 54.816 1.00 98.44 213 ASP A O 1
ATOM 1690 N N . GLU A 1 214 ? -29.180 -6.767 54.260 1.00 98.38 214 GLU A N 1
ATOM 1691 C CA . GLU A 1 214 ? -29.453 -6.087 55.532 1.00 98.38 214 GLU A CA 1
ATOM 1692 C C . GLU A 1 214 ? -30.959 -5.870 55.752 1.00 98.38 214 GLU A C 1
ATOM 1694 O O . GLU A 1 214 ? -31.493 -6.194 56.817 1.00 98.38 214 GLU A O 1
ATOM 1699 N N . LEU A 1 215 ? -31.680 -5.378 54.739 1.00 98.50 215 LEU A N 1
ATOM 1700 C CA . LEU A 1 215 ? -33.134 -5.201 54.821 1.00 98.50 215 LEU A CA 1
ATOM 1701 C C . LEU A 1 215 ? -33.859 -6.535 55.038 1.00 98.50 215 LEU A C 1
ATOM 1703 O O . LEU A 1 215 ? -34.797 -6.607 55.836 1.00 98.50 215 LEU A O 1
ATOM 1707 N N . GLU A 1 216 ? -33.416 -7.607 54.383 1.00 98.44 216 GLU A N 1
ATOM 1708 C CA . GLU A 1 216 ? -33.986 -8.940 54.569 1.00 98.44 216 GLU A CA 1
ATOM 1709 C C . GLU A 1 216 ? -33.757 -9.457 56.002 1.00 98.44 216 GLU A C 1
ATOM 1711 O O . GLU A 1 216 ? -34.663 -10.041 56.611 1.00 98.44 216 GLU A O 1
ATOM 1716 N N . ALA A 1 217 ? -32.581 -9.199 56.585 1.00 98.31 217 ALA A N 1
ATOM 1717 C CA . ALA A 1 217 ? -32.286 -9.530 57.977 1.00 98.31 217 ALA A CA 1
ATOM 1718 C C . ALA A 1 217 ? -33.186 -8.755 58.958 1.00 98.31 217 ALA A C 1
ATOM 1720 O O . ALA A 1 217 ? -33.746 -9.342 59.896 1.00 98.31 217 ALA A O 1
ATOM 1721 N N . GLN A 1 218 ? -33.391 -7.456 58.722 1.00 98.25 218 GLN A N 1
ATOM 1722 C CA . GLN A 1 218 ? -34.298 -6.633 59.527 1.00 98.25 218 GLN A CA 1
ATOM 1723 C C . GLN A 1 218 ? -35.748 -7.120 59.427 1.00 98.25 218 GLN A C 1
ATOM 1725 O O . GLN A 1 218 ? -36.429 -7.253 60.450 1.00 98.25 218 GLN A O 1
ATOM 1730 N N . LEU A 1 219 ? -36.210 -7.467 58.223 1.00 98.31 219 LEU A N 1
ATOM 1731 C CA . LEU A 1 219 ? -37.555 -7.994 57.997 1.00 98.31 219 LEU A CA 1
ATOM 1732 C C . LEU A 1 219 ? -37.767 -9.318 58.744 1.00 98.31 219 LEU A C 1
ATOM 1734 O O . LEU A 1 219 ? -38.781 -9.482 59.429 1.00 98.31 219 LEU A O 1
ATOM 1738 N N . LYS A 1 220 ? -36.785 -10.231 58.712 1.00 98.31 220 LYS A N 1
ATOM 1739 C CA . LYS A 1 220 ? -36.816 -11.480 59.496 1.00 98.31 220 LYS A CA 1
ATOM 1740 C C . LYS A 1 220 ? -36.985 -11.203 60.994 1.00 98.31 220 LYS A C 1
ATOM 1742 O O . LYS A 1 220 ? -37.830 -11.827 61.639 1.00 98.31 220 LYS A O 1
ATOM 1747 N N . LYS A 1 221 ? -36.250 -10.231 61.547 1.00 98.38 221 LYS A N 1
ATOM 1748 C CA . LYS A 1 221 ? -36.352 -9.837 62.965 1.00 98.38 221 LYS A CA 1
ATOM 1749 C C . LYS A 1 221 ? -37.735 -9.283 63.326 1.00 98.38 221 LYS A C 1
ATOM 1751 O O . LYS A 1 221 ? -38.291 -9.641 64.372 1.00 98.38 221 LYS A O 1
ATOM 1756 N N . VAL A 1 222 ? -38.299 -8.426 62.473 1.00 98.44 222 VAL A N 1
ATOM 1757 C CA . VAL A 1 222 ? -39.652 -7.877 62.658 1.00 98.44 222 VAL A CA 1
ATOM 1758 C C . VAL A 1 222 ? -40.690 -8.996 62.619 1.00 98.44 222 VAL A C 1
ATOM 1760 O O . VAL A 1 222 ? -41.544 -9.055 63.499 1.00 98.44 222 VAL A O 1
ATOM 1763 N N . ASN A 1 223 ? -40.580 -9.929 61.673 1.00 98.25 223 ASN A N 1
ATOM 1764 C CA . ASN A 1 223 ? -41.520 -11.039 61.535 1.00 98.25 223 ASN A CA 1
ATOM 1765 C C . ASN A 1 223 ? -41.518 -11.976 62.758 1.00 98.25 223 ASN A C 1
ATOM 1767 O O . ASN A 1 223 ? -42.578 -12.362 63.249 1.00 98.25 223 ASN A O 1
ATOM 1771 N N . ILE A 1 224 ? -40.339 -12.292 63.309 1.00 98.12 224 ILE A N 1
ATOM 1772 C CA . ILE A 1 224 ? -40.220 -13.066 64.559 1.00 98.12 224 ILE A CA 1
ATOM 1773 C C . ILE A 1 224 ? -40.926 -12.333 65.709 1.00 98.12 224 ILE A C 1
ATOM 1775 O O . ILE A 1 224 ? -41.704 -12.933 66.453 1.00 98.12 224 ILE A O 1
ATOM 1779 N N . SER A 1 225 ? -40.688 -11.024 65.828 1.00 97.88 225 SER A N 1
ATOM 1780 C CA . SER A 1 225 ? -41.272 -10.190 66.887 1.00 97.88 225 SER A CA 1
ATOM 1781 C C . SER A 1 225 ? -42.795 -10.074 66.755 1.00 97.88 225 SER A C 1
ATOM 1783 O O . SER A 1 225 ? -43.510 -10.141 67.757 1.00 97.88 225 SER A O 1
ATOM 1785 N N . LEU A 1 226 ? -43.299 -9.953 65.523 1.00 98.00 226 LEU A N 1
ATOM 1786 C CA . LEU A 1 226 ? -44.726 -9.931 65.211 1.00 98.00 226 LEU A CA 1
ATOM 1787 C C . LEU A 1 226 ? -45.391 -11.256 65.592 1.00 98.00 226 LEU A C 1
ATOM 1789 O O . LEU A 1 226 ? -46.381 -11.247 66.319 1.00 98.00 226 LEU A O 1
ATOM 1793 N N . ASN A 1 227 ? -44.821 -12.388 65.176 1.00 98.00 227 ASN A N 1
ATOM 1794 C CA . ASN A 1 227 ? -45.345 -13.712 65.515 1.00 98.00 227 ASN A CA 1
ATOM 1795 C C . ASN A 1 227 ? -45.393 -13.936 67.033 1.00 98.00 227 ASN A C 1
ATOM 1797 O O . ASN A 1 227 ? -46.389 -14.443 67.550 1.00 98.00 227 ASN A O 1
ATOM 1801 N N . ALA A 1 228 ? -44.368 -13.490 67.766 1.00 98.00 228 ALA A N 1
ATOM 1802 C CA . ALA A 1 228 ? -44.366 -13.537 69.226 1.00 98.00 228 ALA A CA 1
ATOM 1803 C C . ALA A 1 228 ? -45.475 -12.662 69.843 1.00 98.00 228 ALA A C 1
ATOM 1805 O O . ALA A 1 228 ? -46.160 -13.088 70.774 1.00 98.00 228 ALA A O 1
ATOM 1806 N N . ALA A 1 229 ? -45.692 -11.446 69.328 1.00 98.06 229 ALA A N 1
ATOM 1807 C CA . ALA A 1 229 ? -46.767 -10.567 69.789 1.00 98.06 229 ALA A CA 1
ATOM 1808 C C . ALA A 1 229 ? -48.164 -11.143 69.497 1.00 98.06 229 ALA A C 1
ATOM 1810 O O . ALA A 1 229 ? -49.021 -11.118 70.379 1.00 98.06 229 ALA A O 1
ATOM 1811 N N . VAL A 1 230 ? -48.372 -11.714 68.307 1.00 97.81 230 VAL A N 1
ATOM 1812 C CA . VAL A 1 230 ? -49.614 -12.408 67.930 1.00 97.81 230 VAL A CA 1
ATOM 1813 C C . VAL A 1 230 ? -49.863 -13.614 68.840 1.00 97.81 230 VAL A C 1
ATOM 1815 O O . VAL A 1 230 ? -50.982 -13.792 69.318 1.00 97.81 230 VAL A O 1
ATOM 1818 N N . GLY A 1 231 ? -48.826 -14.401 69.145 1.00 97.56 231 GLY A N 1
ATOM 1819 C CA . GLY A 1 231 ? -48.912 -15.521 70.086 1.00 97.56 231 GLY A CA 1
ATOM 1820 C C . GLY A 1 231 ? -49.325 -15.080 71.492 1.00 97.56 231 GLY A C 1
ATOM 1821 O O . GLY A 1 231 ? -50.266 -15.637 72.053 1.00 97.56 231 GLY A O 1
ATOM 1822 N N . ARG A 1 232 ? -48.692 -14.026 72.031 1.00 97.69 232 ARG A N 1
ATOM 1823 C CA . ARG A 1 232 ? -49.081 -13.438 73.327 1.00 97.69 232 ARG A CA 1
ATOM 1824 C C . ARG A 1 232 ? -50.523 -12.941 73.323 1.00 97.69 232 ARG A C 1
ATOM 1826 O O . ARG A 1 232 ? -51.261 -13.233 74.251 1.00 97.69 232 ARG A O 1
ATOM 1833 N N . LEU A 1 233 ? -50.941 -12.241 72.266 1.00 97.81 233 LEU A N 1
ATOM 1834 C CA . LEU A 1 233 ? -52.320 -11.772 72.126 1.00 97.81 233 LEU A CA 1
ATOM 1835 C C . LEU A 1 233 ? -53.319 -12.935 72.144 1.00 97.81 233 LEU A C 1
ATOM 1837 O O . LEU A 1 233 ? -54.380 -12.815 72.752 1.00 97.81 233 LEU A O 1
ATOM 1841 N N . LYS A 1 234 ? -52.995 -14.047 71.475 1.00 97.62 234 LYS A N 1
ATOM 1842 C CA . LYS A 1 234 ? -53.837 -15.245 71.469 1.00 97.62 234 LYS A CA 1
ATOM 1843 C C . LYS A 1 234 ? -53.958 -15.843 72.873 1.00 97.62 234 LYS A C 1
ATOM 1845 O O . LYS A 1 234 ? -55.077 -16.056 73.321 1.00 97.62 234 LYS A O 1
ATOM 1850 N N . LEU A 1 235 ? -52.835 -16.021 73.570 1.00 97.25 235 LEU A N 1
ATOM 1851 C CA . LEU A 1 235 ? -52.808 -16.542 74.938 1.00 97.25 235 LEU A CA 1
ATOM 1852 C C . LEU A 1 235 ? -53.636 -15.667 75.893 1.00 97.25 235 LEU A C 1
ATOM 1854 O O . LEU A 1 235 ? -54.505 -16.175 76.586 1.00 97.25 235 LEU A O 1
ATOM 1858 N N . THR A 1 236 ? -53.458 -14.343 75.861 1.00 96.94 236 THR A N 1
ATOM 1859 C CA . THR A 1 236 ? -54.242 -13.419 76.702 1.00 96.94 236 THR A CA 1
ATOM 1860 C C . THR A 1 236 ? -55.740 -13.453 76.381 1.00 96.94 236 THR A C 1
ATOM 1862 O O . THR A 1 236 ? -56.569 -13.286 77.273 1.00 96.94 236 THR A O 1
ATOM 1865 N N . ARG A 1 237 ? -56.120 -13.668 75.113 1.00 96.81 237 ARG A N 1
ATOM 1866 C CA . ARG A 1 237 ? -57.531 -13.866 74.741 1.00 96.81 237 ARG A CA 1
ATOM 1867 C C . ARG A 1 237 ? -58.078 -15.176 75.308 1.00 96.81 237 ARG A C 1
ATOM 1869 O O . ARG A 1 237 ? -59.167 -15.155 75.861 1.00 96.81 237 ARG A O 1
ATOM 1876 N N . GLU A 1 238 ? -57.315 -16.264 75.219 1.00 96.50 238 GLU A N 1
ATOM 1877 C CA . GLU A 1 238 ? -57.684 -17.566 75.792 1.00 96.50 238 GLU A CA 1
ATOM 1878 C C . GLU A 1 238 ? -57.823 -17.490 77.328 1.00 96.50 238 GLU A C 1
ATOM 1880 O O . GLU A 1 238 ? -58.805 -17.986 77.874 1.00 96.50 238 GLU A O 1
ATOM 1885 N N . GLU A 1 239 ? -56.902 -16.814 78.025 1.00 96.38 239 GLU A N 1
ATOM 1886 C CA . GLU A 1 239 ? -56.974 -16.573 79.478 1.00 96.38 239 GLU A CA 1
ATOM 1887 C C . GLU A 1 239 ? -58.216 -15.763 79.874 1.00 96.38 239 GLU A C 1
ATOM 1889 O O . GLU A 1 239 ? -58.902 -16.106 80.838 1.00 96.38 239 GLU A O 1
ATOM 1894 N N . ARG A 1 240 ? -58.535 -14.702 79.120 1.00 96.25 240 ARG A N 1
ATOM 1895 C CA . ARG A 1 240 ? -59.753 -13.910 79.333 1.00 96.25 240 ARG A CA 1
ATOM 1896 C C . ARG A 1 240 ? -61.006 -14.768 79.155 1.00 96.25 240 ARG A C 1
ATOM 1898 O O . ARG A 1 240 ? -61.882 -14.723 80.008 1.00 96.25 240 ARG A O 1
ATOM 1905 N N . ASP A 1 241 ? -61.081 -15.554 78.084 1.00 96.00 241 ASP A N 1
ATOM 1906 C CA . ASP A 1 241 ? -62.253 -16.391 77.804 1.00 96.00 241 ASP A CA 1
ATOM 1907 C C . ASP A 1 241 ? -62.456 -17.451 78.910 1.00 96.00 241 ASP A C 1
ATOM 1909 O O . ASP A 1 241 ? -63.583 -17.696 79.340 1.00 96.00 241 ASP A O 1
ATOM 1913 N N . GLN A 1 242 ? -61.367 -18.027 79.442 1.00 95.75 242 GLN A N 1
ATOM 1914 C CA . GLN A 1 242 ? -61.413 -18.924 80.607 1.00 95.75 242 GLN A CA 1
ATOM 1915 C C . GLN A 1 242 ? -61.880 -18.212 81.883 1.00 95.75 242 GLN A C 1
ATOM 1917 O O . GLN A 1 242 ? -62.660 -18.775 82.654 1.00 95.75 242 GLN A O 1
ATOM 1922 N N . PHE A 1 243 ? -61.406 -16.986 82.119 1.00 96.38 243 PHE A N 1
ATOM 1923 C CA . PHE A 1 243 ? -61.833 -16.176 83.257 1.00 96.38 243 PHE A CA 1
ATOM 1924 C C . PHE A 1 243 ? -63.330 -15.857 83.191 1.00 96.38 243 PHE A C 1
ATOM 1926 O O . PHE A 1 243 ? -64.032 -16.023 84.189 1.00 96.38 243 PHE A O 1
ATOM 1933 N N . ASP A 1 244 ? -63.829 -15.450 82.023 1.00 95.75 244 ASP A N 1
ATOM 1934 C CA . ASP A 1 244 ? -65.245 -15.143 81.812 1.00 95.75 244 ASP A CA 1
ATOM 1935 C C . ASP A 1 244 ? -66.128 -16.381 82.047 1.00 95.75 244 ASP A C 1
ATOM 1937 O O . ASP A 1 244 ? -67.157 -16.288 82.722 1.00 95.75 244 ASP A O 1
ATOM 1941 N N . GLU A 1 245 ? -65.702 -17.557 81.577 1.00 95.25 245 GLU A N 1
ATOM 1942 C C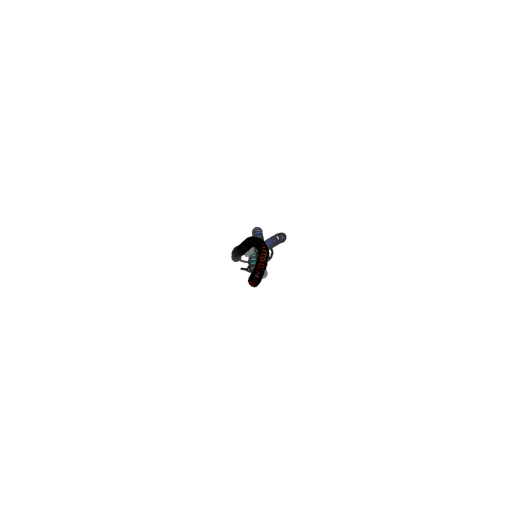A . GLU A 1 245 ? -66.391 -18.829 81.825 1.00 95.25 245 GLU A CA 1
ATOM 1943 C C . GLU A 1 245 ? -66.424 -19.182 83.322 1.00 95.25 245 GLU A C 1
ATOM 1945 O O . GLU A 1 245 ? -67.489 -19.459 83.881 1.00 95.25 245 GLU A O 1
ATOM 1950 N N . ALA A 1 246 ? -65.281 -19.105 84.010 1.00 94.06 246 ALA A N 1
ATOM 1951 C CA . ALA A 1 246 ? -65.207 -19.364 85.448 1.00 94.06 246 ALA A CA 1
ATOM 1952 C C . ALA A 1 246 ? -66.076 -18.382 86.255 1.00 94.06 246 ALA A C 1
ATOM 1954 O O . ALA A 1 246 ? -66.774 -18.773 87.197 1.00 94.06 246 ALA A O 1
ATOM 1955 N N . ASN A 1 247 ? -66.075 -17.106 85.869 1.00 93.81 247 ASN A N 1
ATOM 1956 C CA . ASN A 1 247 ? -66.893 -16.077 86.500 1.00 93.81 247 ASN A CA 1
ATOM 1957 C C . ASN A 1 247 ? -68.395 -16.354 86.309 1.00 93.81 247 ASN A C 1
ATOM 1959 O O . ASN A 1 247 ? -69.166 -16.294 87.271 1.00 93.81 247 ASN A O 1
ATOM 1963 N N . ASN A 1 248 ? -68.811 -16.740 85.099 1.00 93.69 248 ASN A N 1
ATOM 1964 C CA . ASN A 1 248 ? -70.191 -17.143 84.819 1.00 93.69 248 ASN A CA 1
ATOM 1965 C C . ASN A 1 248 ? -70.629 -18.330 85.691 1.00 93.69 248 ASN A C 1
ATOM 1967 O O . ASN A 1 248 ? -71.715 -18.297 86.280 1.00 93.69 248 ASN A O 1
ATOM 1971 N N . GLN A 1 249 ? -69.776 -19.348 85.839 1.00 92.25 249 GLN A N 1
ATOM 1972 C CA . GLN A 1 249 ? -70.040 -20.497 86.713 1.00 92.25 249 GLN A CA 1
ATOM 1973 C C . GLN A 1 249 ? -70.186 -20.084 88.183 1.00 92.25 249 GLN A C 1
ATOM 1975 O O . GLN A 1 249 ? -71.097 -20.550 88.876 1.00 92.25 249 GLN A O 1
ATOM 1980 N N . MET A 1 250 ? -69.343 -19.164 88.664 1.00 90.62 250 MET A N 1
ATOM 1981 C CA . MET A 1 250 ? -69.437 -18.649 90.030 1.00 90.62 250 MET A CA 1
ATOM 1982 C C . MET A 1 250 ? -70.769 -17.927 90.264 1.00 90.62 250 MET A C 1
ATOM 1984 O O . MET A 1 250 ? -71.467 -18.235 91.234 1.00 90.62 250 MET A O 1
ATOM 1988 N N . ILE A 1 251 ? -71.165 -17.029 89.356 1.00 89.19 251 ILE A N 1
ATOM 1989 C CA . ILE A 1 251 ? -72.457 -16.328 89.423 1.00 89.19 251 ILE A CA 1
ATOM 1990 C C . ILE A 1 251 ? -73.617 -17.327 89.440 1.00 89.19 251 ILE A C 1
ATOM 1992 O O . ILE A 1 251 ? -74.546 -17.170 90.235 1.00 89.19 251 ILE A O 1
ATOM 1996 N N . PHE A 1 252 ? -73.569 -18.366 88.603 1.00 86.88 252 PHE A N 1
ATOM 1997 C CA . PHE A 1 252 ? -74.595 -19.407 88.580 1.00 86.88 252 PHE A CA 1
ATOM 1998 C C . PHE A 1 252 ? -74.692 -20.140 89.926 1.00 86.88 252 PHE A C 1
ATOM 2000 O O . PHE A 1 252 ? -75.782 -20.285 90.479 1.00 86.88 252 PHE A O 1
ATOM 2007 N N . SER A 1 253 ? -73.552 -20.530 90.504 1.00 85.81 253 SER A N 1
ATOM 2008 C CA . SER A 1 253 ? -73.505 -21.215 91.803 1.00 85.81 253 SER A CA 1
ATOM 2009 C C . SER A 1 253 ? -74.017 -20.357 92.968 1.00 85.81 253 SER A C 1
ATOM 2011 O O . SER A 1 253 ? -74.637 -20.882 93.892 1.00 85.81 253 SER A O 1
ATOM 2013 N N . LEU A 1 254 ? -73.792 -19.039 92.922 1.00 84.12 254 LEU A N 1
ATOM 2014 C CA . LEU A 1 254 ? -74.302 -18.089 93.912 1.00 84.12 254 LEU A CA 1
ATOM 2015 C C . LEU A 1 254 ? -75.815 -17.900 93.776 1.00 84.12 254 LEU A C 1
ATOM 2017 O O . LEU A 1 254 ? -76.515 -17.909 94.784 1.00 84.12 254 LEU A O 1
ATOM 2021 N N . LYS A 1 255 ? -76.329 -17.792 92.544 1.00 82.31 255 LYS A N 1
ATOM 2022 C CA . LYS A 1 255 ? -77.775 -17.712 92.284 1.00 82.31 255 LYS A CA 1
ATOM 2023 C C . LYS A 1 255 ? -78.529 -18.967 92.724 1.00 82.31 255 LYS A C 1
ATOM 2025 O O . LYS A 1 255 ? -79.670 -18.845 93.134 1.00 82.31 255 LYS A O 1
ATOM 2030 N N . ALA A 1 256 ? -77.911 -20.145 92.655 1.00 74.69 256 ALA A N 1
ATOM 2031 C CA . ALA A 1 256 ? -78.530 -21.405 93.077 1.00 74.69 256 ALA A CA 1
ATOM 2032 C C . ALA A 1 256 ? -78.594 -21.601 94.609 1.00 74.69 256 ALA A C 1
ATOM 2034 O O . ALA A 1 256 ? -79.235 -22.542 95.071 1.00 74.69 256 ALA A O 1
ATOM 2035 N N . LYS A 1 257 ? -77.900 -20.764 95.397 1.00 63.44 257 LYS A N 1
ATOM 2036 C CA . LYS A 1 257 ? -77.862 -20.824 96.873 1.00 63.44 257 LYS A CA 1
ATOM 2037 C C . LYS A 1 257 ? -78.802 -19.822 97.563 1.00 63.44 257 LYS A C 1
ATOM 2039 O O . LYS A 1 257 ? -78.833 -19.799 98.793 1.00 63.44 257 LYS A O 1
ATOM 2044 N N . VAL A 1 258 ? -79.521 -19.006 96.793 1.00 48.41 258 VAL A N 1
ATOM 2045 C CA . VAL A 1 258 ? -80.599 -18.104 97.239 1.00 48.41 258 VAL A CA 1
ATOM 2046 C C . VAL A 1 258 ? -81.929 -18.736 96.862 1.00 48.41 258 VAL A C 1
ATOM 2048 O O . VAL A 1 258 ? -82.846 -18.694 97.708 1.00 48.41 258 VAL A O 1
#

pLDDT: mean 83.53, std 13.45, range [40.59, 98.56]

Radius of gyration: 60.13 Å; chains: 1; bounding box: 138×34×181 Å

Foldseek 3Di:
DLAQQDPVRLVVQLVVCCVWFPDPSVVSVVLSVVSNVVRVLCVLVPDDDPDPPVRLVVLSVLLVQLRTADPLLVVLVVVLVVLVVVVVVVVVVVVVVPPDDDDDDPCPVVVVVVVVVVVVVVVVSVVVNVVSVVVNVVDDHGHDPVVSVVSVVVSVVVSVVSVVVSVVVVVVVVVVVVVVVVVVVVVVVVVVVVVVVVVVVVVVVVVVVVVVVVVVVVVVVVVVVVVVVVVVVVVVVVVVVVVVVVVVVVVVVVVVVD

Sequence (258 aa):
VLEAPKEEEVSLLLEIFGLCLTGGKEINNAIISSIQDLAKSFSIYHDEVLVKREELLQFTQSAISGLKRSVDIVRIDAEALELWKKLDEKEALRVQSTEDPEKASEDTAVAVVESFKEALTEVRFCSRMEDLLLKKRSINAGDSPEVHFQKVDKLKVLASSLANSSSKAEKRILDHRRQKEEALNFRAKKENEVSAVEKELTAEISELEKQRDELEAQLKKVNISLNAAVGRLKLTREERDQFDEANNQMIFSLKAKV